Protein AF-A0A954A5X2-F1 (afdb_monomer)

Secondary structure (DSSP, 8-state):
---EEEETTBEEEEEEEEEE--SS-EEEEEEEEE--SSSEEEEEEEE-TTGGGTBTTB--SEEEEEEE--S-SPTT---EEEEEEES-SSS---B-SEEEEEEEEEEEEE-S-TT-EEEEEEES--SSSS-----EEEESSSSPPPPPP--EEEEEEPPPPB-TT-TTSSS--SHHHHHHHHHHHHH-PPPPSBHHHH-SS-SS--SHHHHHHHHHHHHSTTTSPPPSPSSSB--SS-BS--BS--SS--

Nearest PDB structures (foldseek):
  5lxv-assembly1_A  TM=7.291E-01  e=1.534E-06  Ruminococcus flavefaciens FD-1
  4uyq-assembly1_A  TM=8.137E-01  e=6.819E-06  Acetivibrio cellulolyticus
  3ul4-assembly1_A  TM=7.901E-01  e=2.131E-04  Acetivibrio thermocellus ATCC 27405
  4z23-assembly1_A  TM=5.328E-01  e=3.941E-02  Streptococcus agalactiae
  5dza-assembly1_A  TM=3.587E-01  e=2.352E-02  Streptococcus agalactiae NEM316

Radius of gyration: 22.27 Å; Cα contacts (8 Å, |Δi|>4): 631; chains: 1; bounding box: 56×30×57 Å

pLDDT: mean 87.79, std 10.69, range [48.72, 97.88]

Foldseek 3Di:
DAAAEEAQQAKTKDWDFDADDDQFFFFWWKWKKWKDVPPKDWPDKDFWPLQQQQQVGGHAPDKDKDWADDPPDDPPQTTIIIITGGRDDPDDGGHGGDTGRGGMMIMMRRHDDAQDKMKMWIDQDNDHDPPRIDGFGHTNDPDTDRDDIDIYMYGHHHAFWAAALPQQLPLDLDVVSLVQLCCVAPVVHDHTQFVRNQQQQLPQDRDVVSSVLSVCCVPPPPPRDTPPPNHTDGRPHHYNTGHNDHPNGD

Structure (mmCIF, N/CA/C/O backbone):
data_AF-A0A954A5X2-F1
#
_entry.id   AF-A0A954A5X2-F1
#
loop_
_atom_site.group_PDB
_atom_site.id
_atom_site.type_symbol
_atom_site.label_atom_id
_atom_site.label_alt_id
_atom_site.label_comp_id
_atom_site.label_asym_id
_atom_site.label_entity_id
_atom_site.label_seq_id
_atom_site.pdbx_PDB_ins_code
_atom_site.Cartn_x
_atom_site.Cartn_y
_atom_site.Cartn_z
_atom_site.occupancy
_atom_site.B_iso_or_equiv
_atom_site.auth_seq_id
_atom_site.auth_comp_id
_atom_site.auth_asym_id
_atom_site.auth_atom_id
_atom_site.pdbx_PDB_model_num
ATOM 1 N N . MET A 1 1 ? 9.117 7.769 -6.783 1.00 95.06 1 MET A N 1
ATOM 2 C CA . MET A 1 1 ? 8.193 6.765 -6.211 1.00 95.06 1 MET A CA 1
ATOM 3 C C . MET A 1 1 ? 6.887 7.477 -5.919 1.00 95.06 1 MET A C 1
ATOM 5 O O . MET A 1 1 ? 6.887 8.705 -5.982 1.00 95.06 1 MET A O 1
ATOM 9 N N . THR A 1 2 ? 5.792 6.760 -5.688 1.00 96.75 2 THR A N 1
ATOM 10 C CA . THR A 1 2 ? 4.568 7.400 -5.184 1.00 96.75 2 THR A CA 1
ATOM 11 C C . THR A 1 2 ? 4.711 7.753 -3.703 1.00 96.75 2 THR A C 1
ATOM 13 O O . THR A 1 2 ? 5.646 7.307 -3.034 1.00 96.75 2 THR A O 1
ATOM 16 N N . ASP A 1 3 ? 3.810 8.603 -3.222 1.00 95.06 3 ASP A N 1
ATOM 17 C CA . ASP A 1 3 ? 3.656 8.888 -1.800 1.00 95.06 3 ASP A CA 1
ATOM 18 C C . ASP A 1 3 ? 2.564 7.987 -1.212 1.00 95.06 3 ASP A C 1
ATOM 20 O O . ASP A 1 3 ? 1.630 7.609 -1.922 1.00 95.06 3 ASP A O 1
ATOM 24 N N . ALA A 1 4 ? 2.648 7.701 0.086 1.00 92.25 4 ALA A N 1
ATOM 25 C CA . ALA A 1 4 ? 1.577 7.057 0.839 1.00 92.25 4 ALA A CA 1
ATOM 26 C C . ALA A 1 4 ? 1.285 7.817 2.139 1.00 92.25 4 ALA A C 1
ATOM 28 O O . ALA A 1 4 ? 2.135 8.509 2.708 1.00 92.25 4 ALA A O 1
ATOM 29 N N . THR A 1 5 ? 0.044 7.749 2.604 1.00 90.00 5 THR A N 1
ATOM 30 C CA . THR A 1 5 ? -0.389 8.398 3.843 1.00 90.00 5 THR A CA 1
ATOM 31 C C . THR A 1 5 ? -1.496 7.579 4.467 1.00 90.00 5 THR A C 1
ATOM 33 O O . THR A 1 5 ? -2.401 7.150 3.761 1.00 90.00 5 THR A O 1
ATOM 36 N N . GLY A 1 6 ? -1.427 7.395 5.778 1.00 85.81 6 GLY A N 1
ATOM 37 C CA . GLY A 1 6 ? -2.411 6.637 6.538 1.00 85.81 6 GLY A CA 1
ATOM 38 C C . GLY A 1 6 ? -2.099 6.706 8.027 1.00 85.81 6 GLY A C 1
ATOM 39 O O . GLY A 1 6 ? -1.028 7.189 8.410 1.00 85.81 6 GLY A O 1
ATOM 40 N N . PRO A 1 7 ? -3.038 6.305 8.884 1.00 82.62 7 PRO A N 1
ATOM 41 C CA . PRO A 1 7 ? -2.857 6.365 10.324 1.00 82.62 7 PRO A CA 1
ATOM 42 C C . PRO A 1 7 ? -1.817 5.358 10.833 1.00 82.62 7 PRO A C 1
ATOM 44 O O . PRO A 1 7 ? -1.500 4.372 10.166 1.00 82.62 7 PRO A O 1
ATOM 47 N N . SER A 1 8 ? -1.296 5.588 12.041 1.00 83.56 8 SER A N 1
ATOM 48 C CA . SER A 1 8 ? -0.489 4.574 12.736 1.00 83.56 8 SER A CA 1
ATOM 49 C C . SER A 1 8 ? -1.307 3.293 12.902 1.00 83.56 8 SER A C 1
ATOM 51 O O . SER A 1 8 ? -2.420 3.362 13.411 1.00 83.56 8 SER A O 1
ATOM 53 N N . GLY A 1 9 ? -0.730 2.149 12.544 1.00 76.44 9 GLY A N 1
ATOM 54 C CA . GLY A 1 9 ? -1.409 0.852 12.548 1.00 76.44 9 GLY A CA 1
ATOM 55 C C . GLY A 1 9 ? -2.019 0.455 11.200 1.00 76.44 9 GLY A C 1
ATOM 56 O O . GLY A 1 9 ? -2.408 -0.688 11.042 1.00 76.44 9 GLY A O 1
ATOM 57 N N . SER A 1 10 ? -2.050 1.334 10.199 1.00 81.94 10 SER A N 1
ATOM 58 C CA . SER A 1 10 ? -2.511 0.945 8.858 1.00 81.94 10 SER A CA 1
ATOM 59 C C . SER A 1 10 ? -1.382 0.399 7.979 1.00 81.94 10 SER A C 1
ATOM 61 O O . SER A 1 10 ? -0.192 0.598 8.260 1.00 81.94 10 SER A O 1
ATOM 63 N N . ILE A 1 11 ? -1.762 -0.247 6.877 1.00 87.31 11 ILE A N 1
ATOM 64 C CA . ILE A 1 11 ? -0.867 -0.614 5.777 1.00 87.31 11 ILE A CA 1
ATOM 65 C C . ILE A 1 11 ? -1.071 0.344 4.601 1.00 87.31 11 ILE A C 1
ATOM 67 O O . ILE A 1 11 ? -2.196 0.578 4.163 1.00 87.31 11 ILE A O 1
ATOM 71 N N . GLY A 1 12 ? 0.023 0.851 4.032 1.00 89.31 12 GLY A N 1
ATOM 72 C CA . GLY A 1 12 ? -0.006 1.628 2.795 1.00 89.31 12 GLY A CA 1
ATOM 73 C C . GLY A 1 12 ? 1.026 1.160 1.775 1.00 89.31 12 GLY A C 1
ATOM 74 O O . GLY A 1 12 ? 2.155 0.807 2.119 1.00 89.31 12 GLY A O 1
ATOM 75 N N . SER A 1 13 ? 0.640 1.193 0.501 1.00 94.12 13 SER A N 1
ATOM 76 C CA . SER A 1 13 ? 1.482 0.745 -0.609 1.00 94.12 13 SER A CA 1
ATOM 77 C C . SER A 1 13 ? 2.191 1.911 -1.296 1.00 94.12 13 SER A C 1
ATOM 79 O O . SER A 1 13 ? 1.614 2.978 -1.515 1.00 94.12 13 SER A O 1
ATOM 81 N N . VAL A 1 14 ? 3.440 1.686 -1.700 1.00 96.00 14 VAL A N 1
ATOM 82 C CA . VAL A 1 14 ? 4.220 2.601 -2.538 1.00 96.00 14 VAL A CA 1
ATOM 83 C C . VAL A 1 14 ? 4.652 1.905 -3.819 1.00 96.00 14 VAL A C 1
ATOM 85 O O . VAL A 1 14 ? 5.160 0.784 -3.810 1.00 96.00 14 VAL A O 1
ATOM 88 N N . GLU A 1 15 ? 4.514 2.617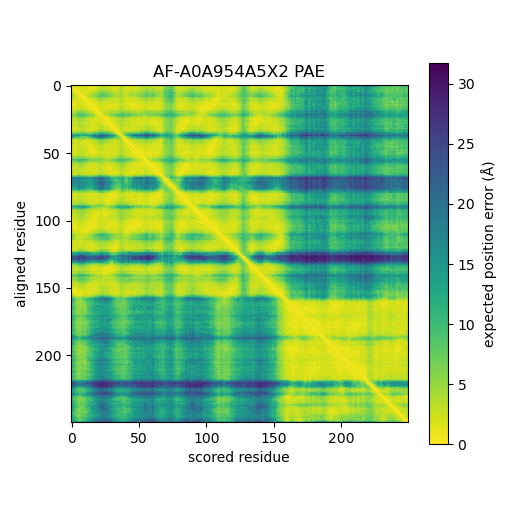 -4.931 1.00 97.81 15 GLU A N 1
ATOM 89 C CA . GLU A 1 15 ? 4.874 2.162 -6.264 1.00 97.81 15 GLU A CA 1
ATOM 90 C C . GLU A 1 15 ? 6.218 2.763 -6.700 1.00 97.81 15 GLU A C 1
ATOM 92 O O . GLU A 1 15 ? 6.481 3.976 -6.626 1.00 97.81 15 GLU A O 1
ATOM 97 N N . VAL A 1 16 ? 7.083 1.901 -7.230 1.00 97.69 16 VAL A N 1
ATOM 98 C CA . VAL A 1 16 ? 8.304 2.298 -7.928 1.00 97.69 16 VAL A CA 1
ATOM 99 C C . VAL A 1 16 ? 7.995 2.395 -9.415 1.00 97.69 16 VAL A C 1
ATOM 101 O O . VAL A 1 16 ? 7.818 1.388 -10.097 1.00 97.69 16 VAL A O 1
ATOM 104 N N . LEU A 1 17 ? 7.958 3.625 -9.924 1.00 97.56 17 LEU A N 1
ATOM 105 C CA . LEU A 1 17 ? 7.623 3.919 -11.315 1.00 97.56 17 LEU A CA 1
ATOM 106 C C . LEU A 1 17 ? 8.865 4.292 -12.130 1.00 97.56 17 LEU A C 1
ATOM 108 O O . LEU A 1 17 ? 9.738 5.029 -11.661 1.00 97.56 17 LEU A O 1
ATOM 112 N N . LEU A 1 18 ? 8.905 3.855 -13.388 1.00 96.69 18 LEU A N 1
ATOM 113 C CA . LEU A 1 18 ? 9.898 4.271 -14.374 1.00 96.69 18 LEU A CA 1
ATOM 114 C C . LEU A 1 18 ? 9.252 5.097 -15.484 1.00 96.69 18 LEU A C 1
ATOM 116 O O . LEU A 1 18 ? 8.369 4.641 -16.204 1.00 96.69 18 LEU A O 1
ATOM 120 N N . THR A 1 19 ? 9.793 6.292 -15.696 1.00 95.81 19 THR A N 1
ATOM 121 C CA . THR A 1 19 ? 9.591 7.050 -16.931 1.00 95.81 19 THR A CA 1
ATOM 122 C C . THR A 1 19 ? 10.894 7.072 -17.708 1.00 95.81 19 THR A C 1
ATOM 124 O O . THR A 1 19 ? 11.937 7.453 -17.173 1.00 95.81 19 THR A O 1
ATOM 127 N N . HIS A 1 20 ? 10.851 6.711 -18.989 1.00 93.12 20 HIS A N 1
ATOM 128 C CA . HIS A 1 20 ? 12.004 6.875 -19.866 1.00 93.12 20 HIS A CA 1
ATOM 129 C C . HIS A 1 20 ? 11.584 7.327 -21.263 1.00 93.12 20 HIS A C 1
ATOM 131 O O . HIS A 1 20 ? 10.596 6.876 -21.833 1.00 93.12 20 HIS A O 1
ATOM 137 N N . VAL A 1 21 ? 12.364 8.253 -21.814 1.00 92.56 21 VAL A N 1
ATOM 138 C CA . VAL A 1 21 ? 12.116 8.882 -23.124 1.00 92.56 21 VAL A CA 1
ATOM 139 C C . VAL A 1 21 ? 13.204 8.538 -24.146 1.00 92.56 21 VAL A C 1
ATOM 141 O O . VAL 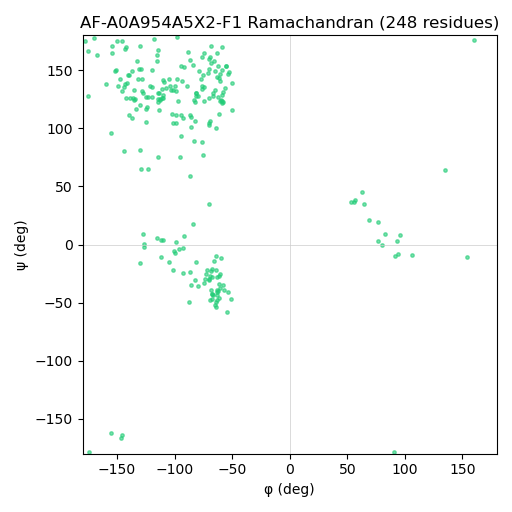A 1 21 ? 13.243 9.093 -25.243 1.00 92.56 21 VAL A O 1
ATOM 144 N N . SER A 1 22 ? 14.132 7.657 -23.769 1.00 88.88 22 SER A N 1
ATOM 145 C CA . SER A 1 22 ? 15.300 7.310 -24.574 1.00 88.88 22 SER A CA 1
ATOM 146 C C . SER A 1 22 ? 14.912 6.386 -25.725 1.00 88.88 22 SER A C 1
ATOM 148 O O . SER A 1 22 ? 14.244 5.389 -25.490 1.00 88.88 22 SER A O 1
ATOM 150 N N . PRO A 1 23 ? 15.408 6.601 -26.955 1.00 88.44 23 PRO A N 1
ATOM 151 C CA . PRO A 1 23 ? 15.166 5.667 -28.054 1.00 88.44 23 PRO A CA 1
ATOM 152 C C . PRO A 1 23 ? 15.823 4.292 -27.839 1.00 88.44 23 PRO A C 1
ATOM 154 O O . PRO A 1 23 ? 15.524 3.354 -28.574 1.00 88.44 23 PRO A O 1
ATOM 157 N N . ALA A 1 24 ? 16.747 4.168 -26.879 1.00 92.75 24 ALA A N 1
ATOM 158 C CA . ALA A 1 24 ? 17.263 2.875 -26.454 1.00 92.75 24 ALA A CA 1
ATOM 159 C C . ALA A 1 24 ? 16.290 2.255 -25.448 1.00 92.75 24 ALA A C 1
ATOM 161 O O . ALA A 1 24 ? 16.224 2.695 -24.301 1.00 92.75 24 ALA A O 1
ATOM 162 N N . ASN A 1 25 ? 15.559 1.237 -25.894 1.00 94.44 25 ASN A N 1
ATOM 163 C CA . ASN A 1 25 ? 14.556 0.569 -25.079 1.00 94.44 25 ASN A CA 1
ATOM 164 C C . ASN A 1 25 ? 15.197 -0.151 -23.885 1.00 94.44 25 ASN A C 1
ATOM 166 O O . ASN A 1 25 ? 16.325 -0.645 -23.973 1.00 94.44 25 ASN A O 1
ATOM 170 N N . VAL A 1 26 ? 14.449 -0.246 -22.790 1.00 95.81 26 VAL A N 1
ATOM 171 C CA . VAL A 1 26 ? 14.868 -0.943 -21.569 1.00 95.81 26 VAL A CA 1
ATOM 172 C C . VAL A 1 26 ? 14.782 -2.458 -21.783 1.00 95.81 26 VAL A C 1
ATOM 174 O O . VAL A 1 26 ? 13.917 -2.920 -22.523 1.00 95.81 26 VAL A O 1
ATOM 177 N N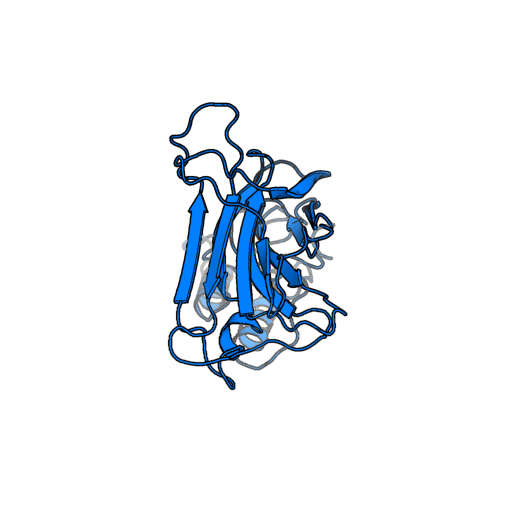 . VAL A 1 27 ? 15.685 -3.228 -21.175 1.00 95.50 27 VAL A N 1
ATOM 178 C CA . VAL A 1 27 ? 15.751 -4.708 -21.265 1.00 95.50 27 VAL A CA 1
ATOM 179 C C . VAL A 1 27 ? 15.771 -5.403 -19.898 1.00 95.50 27 VAL A C 1
ATOM 181 O O . VAL A 1 27 ? 15.801 -6.632 -19.812 1.00 95.50 27 VAL A O 1
ATOM 184 N N . GLY A 1 28 ? 15.780 -4.616 -18.829 1.00 95.44 28 GLY A N 1
ATOM 185 C CA . GLY A 1 28 ? 15.822 -5.079 -17.453 1.00 95.44 28 GLY A CA 1
ATOM 186 C C . GLY A 1 28 ? 16.302 -3.971 -16.529 1.00 95.44 28 GLY A C 1
ATOM 187 O O . GLY A 1 28 ? 16.687 -2.886 -16.979 1.00 95.44 28 GLY A O 1
ATOM 188 N N . TRP A 1 29 ? 16.305 -4.248 -15.236 1.00 95.31 29 TRP A N 1
ATOM 189 C CA . TRP A 1 29 ? 16.765 -3.307 -14.225 1.00 95.31 29 TRP A CA 1
ATOM 190 C C . TRP A 1 29 ? 17.243 -4.026 -12.968 1.00 95.31 29 TRP A C 1
ATOM 192 O O . TRP A 1 29 ? 16.998 -5.210 -12.754 1.00 95.31 29 TRP A O 1
ATOM 202 N N . SER A 1 30 ? 17.952 -3.272 -12.145 1.00 93.31 30 SER A N 1
ATOM 203 C CA . SER A 1 30 ? 18.383 -3.625 -10.803 1.00 93.31 30 SER A CA 1
ATOM 204 C C . SER A 1 30 ? 18.263 -2.356 -9.973 1.00 93.31 30 SER A C 1
ATOM 206 O O . SER A 1 30 ? 18.775 -1.324 -10.400 1.00 93.31 30 SER A O 1
ATOM 208 N N . LEU A 1 31 ? 17.561 -2.387 -8.846 1.00 92.06 31 LEU A N 1
ATOM 209 C CA . LEU A 1 31 ? 17.398 -1.227 -7.967 1.00 92.06 31 LEU A CA 1
ATOM 210 C C . LEU A 1 31 ? 17.179 -1.657 -6.519 1.00 92.06 31 LEU A C 1
ATOM 212 O O . LEU A 1 31 ? 16.591 -2.710 -6.274 1.00 92.06 31 LEU A O 1
ATOM 216 N N . GLY A 1 32 ? 17.636 -0.824 -5.587 1.00 90.62 32 GLY A N 1
ATOM 217 C CA . GLY A 1 32 ? 17.282 -0.894 -4.174 1.00 90.62 32 GLY A CA 1
ATOM 218 C C . GLY A 1 32 ? 16.388 0.283 -3.787 1.00 90.62 32 GLY A C 1
ATOM 219 O O . GLY A 1 32 ? 16.592 1.402 -4.264 1.00 90.62 32 GLY A O 1
ATOM 220 N N . VAL A 1 33 ? 15.406 0.039 -2.926 1.00 91.31 33 VAL A N 1
ATOM 221 C CA . VAL A 1 33 ? 14.611 1.065 -2.240 1.00 91.31 33 VAL A CA 1
ATOM 222 C C . VAL A 1 33 ? 14.985 1.030 -0.767 1.00 91.31 33 VAL A C 1
ATOM 224 O O . VAL A 1 33 ? 14.906 -0.032 -0.163 1.00 91.31 33 VAL A O 1
ATOM 227 N N . CYS A 1 34 ? 15.377 2.169 -0.203 1.00 87.12 34 CYS A N 1
ATOM 228 C CA . CYS A 1 34 ? 15.775 2.321 1.194 1.00 87.12 34 CYS A CA 1
ATOM 229 C C . CYS A 1 34 ? 14.869 3.317 1.924 1.00 87.12 34 CYS A C 1
ATOM 231 O O . CYS A 1 34 ? 14.423 4.307 1.333 1.00 87.12 34 CYS A O 1
ATOM 233 N N . HIS A 1 35 ? 14.694 3.108 3.229 1.00 84.12 35 HIS A N 1
ATOM 234 C CA . HIS A 1 35 ? 14.028 4.052 4.128 1.00 84.12 35 HIS A CA 1
ATOM 235 C C . HIS A 1 35 ? 14.695 4.109 5.510 1.00 84.12 35 HIS A C 1
ATOM 237 O O . HIS A 1 35 ? 15.587 3.316 5.826 1.00 84.12 35 HIS A O 1
ATOM 243 N N . ASP A 1 36 ? 14.298 5.090 6.328 1.00 75.62 36 ASP A N 1
ATOM 244 C CA . ASP A 1 36 ? 14.716 5.154 7.733 1.00 75.62 36 ASP A CA 1
ATOM 245 C C . ASP A 1 36 ? 14.132 3.944 8.498 1.00 75.62 36 ASP A C 1
ATOM 247 O O . ASP A 1 36 ? 12.939 3.660 8.334 1.00 75.62 36 ASP A O 1
ATOM 251 N N . PRO A 1 37 ? 14.929 3.221 9.314 1.00 64.75 37 PRO A N 1
ATOM 252 C CA . PRO A 1 37 ? 14.464 2.095 10.126 1.00 64.75 37 PRO A CA 1
ATOM 253 C C . PRO A 1 37 ? 13.363 2.407 11.140 1.00 64.75 37 PRO A C 1
ATOM 255 O O . PRO A 1 37 ? 12.827 1.472 11.728 1.00 64.75 37 PRO A O 1
ATOM 258 N N . ILE A 1 38 ? 13.038 3.676 11.409 1.00 70.56 38 ILE A N 1
ATOM 259 C CA . ILE A 1 38 ? 11.938 4.027 12.309 1.00 70.56 38 ILE A CA 1
ATOM 260 C C . ILE A 1 38 ? 11.121 5.169 11.685 1.00 70.56 38 ILE A C 1
ATOM 262 O O . ILE A 1 38 ? 11.703 6.213 11.391 1.00 70.56 38 ILE A O 1
ATOM 266 N N . PRO A 1 39 ? 9.788 5.043 11.522 1.00 69.75 39 PRO A N 1
ATOM 267 C CA . PRO A 1 39 ? 8.914 4.006 12.068 1.00 69.75 39 PRO A CA 1
ATOM 268 C C . PRO A 1 39 ? 8.125 3.266 10.963 1.00 69.75 39 PRO A C 1
ATOM 270 O O . PRO A 1 39 ? 6.912 3.361 10.859 1.00 69.75 39 PRO A O 1
ATOM 273 N N . LEU A 1 40 ? 8.818 2.550 10.084 1.00 75.25 40 LEU A N 1
ATOM 274 C CA . LEU A 1 40 ? 8.176 1.806 8.999 1.00 75.25 40 LEU A CA 1
ATOM 275 C C . LEU A 1 40 ? 8.667 0.371 9.004 1.00 75.25 40 LEU A C 1
ATOM 277 O O . LEU A 1 40 ? 9.877 0.147 9.015 1.00 75.25 40 LEU A O 1
ATOM 281 N N . ASP A 1 41 ? 7.729 -0.563 8.928 1.00 82.62 41 ASP A N 1
ATOM 282 C CA . ASP A 1 41 ? 8.015 -1.974 8.711 1.00 82.62 41 ASP A CA 1
ATOM 283 C C . ASP A 1 41 ? 7.556 -2.361 7.299 1.00 82.62 41 ASP A C 1
ATOM 285 O O . ASP A 1 41 ? 6.526 -1.889 6.817 1.00 82.62 41 ASP A O 1
ATOM 289 N N . ILE A 1 42 ? 8.345 -3.177 6.596 1.00 86.25 42 ILE A N 1
ATOM 290 C CA . ILE A 1 42 ? 7.973 -3.690 5.270 1.00 86.25 42 ILE A CA 1
ATOM 291 C C . ILE A 1 42 ? 7.145 -4.959 5.477 1.00 86.25 42 ILE A C 1
ATOM 293 O O . ILE A 1 42 ? 7.689 -5.987 5.880 1.00 86.25 42 ILE A O 1
ATOM 297 N N . GLU A 1 43 ? 5.857 -4.901 5.149 1.00 88.06 43 GLU A N 1
ATOM 298 C CA . GLU A 1 43 ? 4.942 -6.049 5.219 1.00 88.06 43 GLU A CA 1
ATOM 299 C C . GLU A 1 43 ? 5.097 -6.968 4.007 1.00 88.06 43 GLU A C 1
ATOM 301 O O . GLU A 1 43 ? 5.006 -8.195 4.099 1.00 88.06 43 GLU A O 1
ATOM 306 N N . GLY A 1 44 ? 5.368 -6.379 2.843 1.00 90.00 44 GLY A N 1
ATOM 307 C CA . GLY A 1 44 ? 5.443 -7.126 1.602 1.00 90.00 44 GLY A CA 1
ATOM 308 C C . GLY A 1 44 ? 6.045 -6.330 0.460 1.00 90.00 44 GLY A C 1
ATOM 309 O O . GLY A 1 44 ? 6.148 -5.108 0.487 1.00 90.00 44 GLY A O 1
ATOM 310 N N . ALA A 1 45 ? 6.462 -7.051 -0.574 1.00 94.25 45 ALA A N 1
ATOM 311 C CA . ALA A 1 45 ? 6.850 -6.459 -1.839 1.00 94.25 45 ALA A CA 1
ATOM 312 C C . ALA A 1 45 ? 6.455 -7.395 -2.980 1.00 94.25 45 ALA A C 1
ATOM 314 O O . ALA A 1 45 ? 6.717 -8.602 -2.934 1.00 94.25 45 ALA A O 1
ATOM 315 N N . THR A 1 46 ? 5.814 -6.841 -4.003 1.00 96.94 46 THR A N 1
ATOM 316 C CA . THR A 1 46 ? 5.245 -7.591 -5.122 1.00 96.94 46 THR A CA 1
ATOM 317 C C . THR A 1 46 ? 5.619 -6.973 -6.465 1.00 96.94 46 THR A C 1
ATOM 319 O O . THR A 1 46 ? 6.008 -5.809 -6.568 1.00 96.94 46 THR A O 1
ATOM 322 N N . SER A 1 47 ? 5.553 -7.794 -7.513 1.00 97.44 47 SER A N 1
ATOM 323 C CA . SER A 1 47 ? 5.884 -7.378 -8.875 1.00 97.44 47 SER A CA 1
ATOM 324 C C . SER A 1 47 ? 4.873 -6.358 -9.393 1.00 97.44 47 SER A C 1
ATOM 326 O O . SER A 1 47 ? 3.667 -6.610 -9.341 1.00 97.44 47 SER A O 1
ATOM 328 N N . GLY A 1 48 ? 5.360 -5.240 -9.932 1.00 97.38 48 GLY A N 1
ATOM 329 C CA . GLY A 1 48 ? 4.505 -4.222 -10.533 1.00 97.38 48 GLY A CA 1
ATOM 330 C C . GLY A 1 48 ? 3.829 -4.691 -11.826 1.00 97.38 48 GLY A C 1
ATOM 331 O O . GLY A 1 48 ? 4.318 -5.568 -12.544 1.00 97.38 48 GLY A O 1
ATOM 332 N N . ALA A 1 49 ? 2.706 -4.075 -12.174 1.00 97.06 49 ALA A N 1
ATOM 333 C CA . ALA A 1 49 ? 1.871 -4.424 -13.316 1.00 97.06 49 ALA A CA 1
ATOM 334 C C . ALA A 1 49 ? 2.621 -4.370 -14.657 1.00 97.06 49 ALA A C 1
ATOM 336 O O . ALA A 1 49 ? 2.375 -5.196 -15.545 1.00 97.06 49 ALA A O 1
ATOM 337 N N . THR A 1 50 ? 3.564 -3.431 -14.819 1.00 96.88 50 THR A N 1
ATOM 338 C CA . THR A 1 50 ? 4.403 -3.411 -16.027 1.00 96.88 50 THR A CA 1
ATOM 339 C C . THR A 1 50 ? 5.352 -4.594 -16.020 1.00 96.88 50 THR A C 1
ATOM 341 O O . THR A 1 50 ? 5.425 -5.302 -17.022 1.00 96.88 50 THR A O 1
ATOM 344 N N . THR A 1 51 ? 6.037 -4.844 -14.902 1.00 97.25 51 THR A N 1
ATOM 345 C CA . THR A 1 51 ? 6.945 -5.988 -14.740 1.00 97.25 51 THR A CA 1
ATOM 346 C C . THR A 1 51 ? 6.265 -7.291 -15.126 1.00 97.25 51 THR A C 1
ATOM 348 O O . THR A 1 51 ? 6.779 -8.012 -15.972 1.00 97.25 51 THR A O 1
ATOM 351 N N . GLN A 1 52 ? 5.042 -7.524 -14.654 1.00 96.81 52 GLN A N 1
ATOM 352 C CA . GLN A 1 52 ? 4.268 -8.734 -14.948 1.00 96.81 52 GLN A CA 1
ATOM 353 C C . GLN A 1 52 ? 3.888 -8.921 -16.426 1.00 96.81 52 GLN A C 1
ATOM 355 O O . GLN A 1 52 ? 3.388 -9.984 -16.799 1.00 96.81 52 GLN A O 1
ATOM 360 N N . THR A 1 53 ? 4.098 -7.912 -17.277 1.00 95.50 53 THR A N 1
ATOM 361 C CA . THR A 1 53 ? 3.685 -7.928 -18.688 1.00 95.50 53 THR A CA 1
ATOM 362 C C . THR A 1 53 ? 4.809 -7.625 -19.685 1.00 95.50 53 THR A C 1
ATOM 364 O O . THR A 1 53 ? 4.570 -7.659 -20.900 1.00 95.50 53 THR A O 1
ATOM 367 N N . VAL A 1 54 ? 6.047 -7.384 -19.226 1.00 92.12 54 VAL A N 1
ATOM 368 C CA . VAL A 1 54 ? 7.177 -6.988 -20.094 1.00 92.12 54 VAL A CA 1
ATOM 369 C C . VAL A 1 54 ? 7.530 -8.019 -21.169 1.00 92.12 54 VAL A C 1
ATOM 371 O O . VAL A 1 54 ? 8.041 -7.644 -22.225 1.00 92.12 54 VAL A O 1
ATOM 374 N N . PHE A 1 55 ? 7.232 -9.305 -20.965 1.00 89.81 55 PHE A N 1
ATOM 375 C CA . PHE A 1 55 ? 7.521 -10.382 -21.911 1.00 89.81 55 PHE A CA 1
ATOM 376 C C . PHE A 1 55 ? 6.317 -10.685 -22.807 1.00 89.81 55 PHE A C 1
ATOM 378 O O . PHE A 1 55 ? 5.609 -11.675 -22.636 1.00 89.81 55 PHE A O 1
ATOM 385 N N . ALA A 1 56 ? 6.066 -9.806 -23.782 1.00 81.75 56 ALA A N 1
ATOM 386 C CA . ALA A 1 56 ? 4.963 -9.953 -24.742 1.00 81.75 56 ALA A CA 1
ATOM 387 C C . ALA A 1 56 ? 3.583 -10.160 -24.072 1.00 81.75 56 ALA A C 1
ATOM 389 O O . ALA A 1 56 ? 2.745 -10.907 -24.579 1.0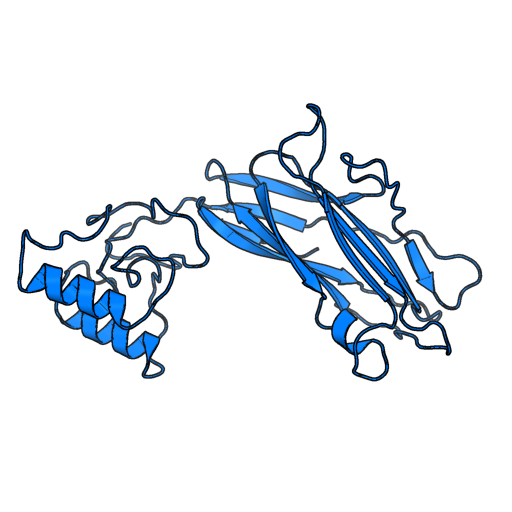0 81.75 56 ALA A O 1
ATOM 390 N N . GLY A 1 57 ? 3.354 -9.490 -22.937 1.00 87.69 57 GLY A N 1
ATOM 391 C CA . GLY A 1 57 ? 2.143 -9.626 -22.127 1.00 87.69 57 GLY A CA 1
ATOM 392 C C . GLY A 1 57 ? 2.240 -10.657 -20.997 1.00 87.69 57 GLY A C 1
ATOM 393 O O . GLY A 1 57 ? 1.243 -10.872 -20.315 1.00 87.69 57 GLY A O 1
ATOM 394 N N . GLY A 1 58 ? 3.402 -11.288 -20.802 1.00 92.56 58 GLY A N 1
ATOM 395 C CA . GLY A 1 58 ? 3.707 -12.167 -19.670 1.00 92.56 58 GLY A CA 1
ATOM 396 C C . GLY A 1 58 ? 4.863 -11.661 -18.791 1.00 92.56 58 GLY A C 1
ATOM 397 O O . GLY A 1 58 ? 5.477 -10.638 -19.115 1.00 92.56 58 GLY A O 1
ATOM 398 N N . PRO A 1 59 ? 5.165 -12.383 -17.695 1.00 95.94 59 PRO A N 1
ATOM 399 C CA . PRO A 1 59 ? 6.212 -12.017 -16.742 1.00 95.94 59 PRO A CA 1
ATOM 400 C C . PRO A 1 59 ? 7.617 -12.177 -17.347 1.00 95.94 59 PRO A C 1
ATOM 402 O O . PRO A 1 59 ? 7.777 -12.913 -18.325 1.00 95.94 59 PRO A O 1
ATOM 405 N N . PRO A 1 60 ? 8.642 -11.517 -16.781 1.00 96.81 60 PRO A N 1
ATOM 406 C CA . PRO A 1 60 ? 10.013 -11.611 -17.270 1.00 96.81 60 PRO A CA 1
ATOM 407 C C . PRO A 1 60 ? 10.581 -13.025 -17.083 1.00 96.81 60 PRO A C 1
ATOM 409 O O . PRO A 1 60 ? 10.156 -13.772 -16.202 1.00 96.81 60 PRO A O 1
ATOM 412 N N . ASP A 1 61 ? 11.609 -13.371 -17.861 1.00 96.31 61 ASP A N 1
ATOM 413 C CA . ASP A 1 61 ? 12.342 -14.635 -17.683 1.00 96.31 61 ASP A CA 1
ATOM 414 C C . ASP A 1 61 ? 13.015 -14.743 -16.300 1.00 96.31 61 ASP A C 1
ATOM 416 O O . ASP A 1 61 ? 13.246 -15.849 -15.802 1.00 96.31 61 ASP A O 1
ATOM 420 N N . PHE A 1 62 ? 13.358 -13.608 -15.682 1.00 96.06 62 PHE A N 1
ATOM 421 C CA . PHE A 1 62 ? 13.872 -13.554 -14.319 1.00 96.06 62 PHE A CA 1
ATOM 422 C C . PHE A 1 62 ? 13.379 -12.324 -13.576 1.00 96.06 62 PHE A C 1
ATOM 424 O O . PHE A 1 62 ? 13.472 -11.197 -14.067 1.00 96.06 62 PHE A O 1
ATOM 431 N N . GLU A 1 63 ? 12.963 -12.566 -12.342 1.00 96.50 63 GLU A N 1
ATOM 432 C CA . GLU A 1 63 ? 12.659 -11.560 -11.343 1.00 96.50 63 GLU A CA 1
ATOM 433 C C . GLU A 1 63 ? 13.098 -12.076 -9.973 1.00 96.50 63 GLU A C 1
ATOM 435 O O . GLU A 1 63 ? 12.894 -13.245 -9.634 1.00 96.50 63 GLU A O 1
ATOM 440 N N . LEU A 1 64 ? 13.704 -11.192 -9.189 1.00 93.19 64 LEU A N 1
ATOM 441 C CA . LEU A 1 64 ? 14.004 -11.420 -7.787 1.00 93.19 64 LEU A CA 1
ATOM 442 C C . LEU A 1 64 ? 13.625 -10.174 -6.994 1.00 93.19 64 LEU A C 1
ATOM 444 O O . LEU A 1 64 ? 14.118 -9.082 -7.283 1.00 93.19 64 LEU A O 1
ATOM 448 N N . ILE A 1 65 ? 12.777 -10.369 -5.987 1.00 92.81 65 ILE A N 1
ATOM 449 C CA . ILE A 1 65 ? 12.434 -9.373 -4.975 1.00 92.81 65 ILE A CA 1
ATOM 450 C C . ILE A 1 65 ? 12.993 -9.879 -3.647 1.00 92.81 65 ILE A C 1
ATOM 452 O O . ILE A 1 65 ? 12.681 -10.996 -3.231 1.00 92.81 65 ILE A O 1
ATOM 456 N N . THR A 1 66 ? 13.822 -9.070 -2.995 1.00 88.56 66 THR A N 1
ATOM 457 C CA . THR A 1 66 ? 14.407 -9.396 -1.691 1.00 88.56 66 THR A CA 1
ATOM 458 C C . THR A 1 66 ? 14.091 -8.275 -0.718 1.00 88.56 66 THR A C 1
ATOM 460 O O . THR A 1 66 ? 14.560 -7.156 -0.910 1.00 88.56 66 THR A O 1
ATOM 463 N N . ILE A 1 67 ? 13.335 -8.584 0.333 1.00 85.81 67 ILE A N 1
ATOM 464 C CA . ILE A 1 67 ? 13.134 -7.683 1.470 1.00 85.81 67 ILE A CA 1
ATOM 465 C C . ILE A 1 67 ? 14.349 -7.820 2.386 1.00 85.81 67 ILE A C 1
ATOM 467 O O . ILE A 1 67 ? 14.760 -8.927 2.738 1.00 85.81 67 ILE A O 1
ATOM 471 N N . VAL A 1 68 ? 14.956 -6.688 2.711 1.00 75.75 68 VAL A N 1
ATOM 472 C CA . VAL A 1 68 ? 16.212 -6.578 3.442 1.00 75.75 68 VAL A CA 1
ATOM 473 C C . VAL A 1 68 ? 15.928 -5.922 4.786 1.00 75.75 68 VAL A C 1
ATOM 475 O O . VAL A 1 68 ? 16.164 -4.731 4.959 1.00 75.75 68 VAL A O 1
ATOM 478 N N . PHE A 1 69 ? 15.347 -6.703 5.701 1.00 68.56 69 PHE A N 1
ATOM 479 C CA . PHE A 1 69 ? 15.245 -6.423 7.136 1.00 68.56 69 PHE A CA 1
ATOM 480 C C . PHE A 1 69 ? 14.604 -7.628 7.846 1.00 68.56 69 PHE A C 1
ATOM 482 O O . PHE A 1 69 ? 13.534 -8.069 7.436 1.00 68.56 69 PHE A O 1
ATOM 489 N N . ASP A 1 70 ? 15.217 -8.165 8.904 1.00 56.59 70 ASP A N 1
ATOM 490 C CA . ASP A 1 70 ? 14.580 -9.171 9.782 1.00 56.59 70 ASP A CA 1
ATOM 491 C C . ASP A 1 70 ? 14.632 -8.793 11.279 1.00 56.59 70 ASP A C 1
ATOM 493 O O . ASP A 1 70 ? 14.313 -9.599 12.154 1.00 56.59 70 ASP A O 1
ATOM 497 N N . GLY A 1 71 ? 15.060 -7.561 11.584 1.00 57.62 71 GLY A N 1
ATOM 498 C CA . GLY A 1 71 ? 15.222 -7.060 12.950 1.00 57.62 71 GLY A CA 1
ATOM 499 C C . GLY A 1 71 ? 16.468 -7.561 13.697 1.00 57.62 71 GLY A C 1
ATOM 500 O O . GLY A 1 71 ? 16.648 -7.201 14.861 1.00 57.62 71 GLY A O 1
ATOM 501 N N . THR A 1 72 ? 17.348 -8.359 13.076 1.00 57.56 72 THR A N 1
ATOM 502 C CA . THR A 1 72 ? 18.577 -8.880 13.718 1.00 57.56 72 THR A CA 1
ATOM 503 C C . THR A 1 72 ? 19.856 -8.106 13.377 1.00 57.56 72 THR A C 1
ATOM 505 O O . THR A 1 72 ? 20.946 -8.440 13.852 1.00 57.56 72 THR A O 1
ATOM 508 N N . GLU A 1 73 ? 19.731 -7.043 12.591 1.00 61.06 73 GLU A N 1
ATOM 509 C CA . GLU A 1 73 ? 20.856 -6.355 11.965 1.00 61.06 73 GLU A CA 1
ATOM 510 C C . GLU A 1 73 ? 21.499 -5.280 12.857 1.00 61.06 73 GLU A C 1
ATOM 512 O O . GLU A 1 73 ? 20.881 -4.783 13.806 1.00 61.06 73 GLU A O 1
ATOM 517 N N . PRO A 1 74 ? 22.763 -4.895 12.593 1.00 58.38 74 PRO A N 1
ATOM 518 C CA . PRO A 1 74 ? 23.458 -3.892 13.388 1.00 58.38 74 PRO A CA 1
ATOM 519 C C . PRO A 1 74 ? 22.738 -2.529 13.400 1.00 58.38 74 PRO A C 1
ATOM 521 O O . PRO A 1 74 ? 22.138 -2.131 12.403 1.00 58.38 74 PRO A O 1
ATOM 524 N N . PRO A 1 75 ? 22.859 -1.739 14.480 1.00 55.75 75 PRO A N 1
ATOM 525 C CA . PRO A 1 75 ? 22.379 -0.357 14.493 1.00 55.75 75 PRO A CA 1
ATOM 526 C C . PRO A 1 75 ? 23.004 0.479 13.362 1.00 55.75 75 PRO A C 1
ATOM 528 O O . PRO A 1 75 ? 24.221 0.442 13.174 1.00 55.75 75 PRO A O 1
ATOM 531 N N . GLY A 1 76 ? 22.188 1.269 12.653 1.00 55.34 76 GLY A N 1
ATOM 532 C CA . GLY A 1 76 ? 22.614 2.072 11.492 1.00 55.34 76 GLY A CA 1
ATOM 533 C C . GLY A 1 76 ? 22.369 1.412 10.129 1.00 55.34 76 GLY A C 1
ATOM 534 O O . GLY A 1 76 ? 22.836 1.924 9.117 1.00 55.34 76 GLY A O 1
ATOM 535 N N . THR A 1 77 ? 21.652 0.292 10.127 1.00 62.09 77 THR A N 1
ATOM 536 C CA . THR A 1 77 ? 21.169 -0.428 8.946 1.00 62.09 77 THR A CA 1
ATOM 537 C C . THR A 1 77 ? 19.890 0.229 8.421 1.00 62.09 77 THR A C 1
ATOM 539 O O . THR A 1 77 ? 18.974 0.479 9.206 1.00 62.09 77 THR A O 1
ATOM 542 N N . SER A 1 78 ? 19.827 0.507 7.118 1.00 64.56 78 SER A N 1
ATOM 543 C CA . SER A 1 78 ? 18.615 1.015 6.461 1.00 64.56 78 SER A CA 1
ATOM 544 C C . SER A 1 78 ? 17.827 -0.151 5.856 1.00 64.56 78 SER A C 1
ATOM 546 O O . SER A 1 78 ? 18.324 -0.740 4.892 1.00 64.56 78 SER A O 1
ATOM 548 N N . PRO A 1 79 ? 16.633 -0.491 6.380 1.00 76.69 79 PRO A N 1
ATOM 549 C CA . PRO A 1 79 ? 15.747 -1.455 5.740 1.00 76.69 79 PRO A CA 1
ATOM 550 C C . PRO A 1 79 ? 15.426 -1.056 4.306 1.00 76.69 79 PRO A C 1
ATOM 552 O O . PRO A 1 79 ? 15.446 0.126 3.932 1.00 76.69 79 PRO A O 1
ATOM 555 N N . GLY A 1 80 ? 15.117 -2.063 3.497 1.00 85.06 80 GLY A N 1
ATOM 556 C CA . GLY A 1 80 ? 14.786 -1.818 2.111 1.00 85.06 80 GLY A CA 1
ATOM 557 C C . GLY A 1 80 ? 14.331 -3.033 1.329 1.00 85.06 80 GLY A C 1
ATOM 558 O O . GLY A 1 80 ? 14.247 -4.148 1.839 1.00 85.06 80 GLY A O 1
ATOM 559 N N . VAL A 1 81 ? 14.065 -2.805 0.048 1.00 89.81 81 VAL A N 1
ATOM 560 C CA . VAL A 1 81 ? 13.689 -3.843 -0.911 1.00 89.81 81 VAL A CA 1
ATOM 561 C C . VAL A 1 81 ? 14.594 -3.755 -2.127 1.00 89.81 81 VAL A C 1
ATOM 563 O O . VAL A 1 81 ? 14.750 -2.693 -2.724 1.00 89.81 81 VAL A O 1
ATOM 566 N N . ASN A 1 82 ? 15.159 -4.890 -2.521 1.00 90.12 82 ASN A N 1
ATOM 567 C CA . ASN A 1 82 ? 15.904 -5.036 -3.764 1.00 90.12 82 ASN A CA 1
ATOM 568 C C . ASN A 1 82 ? 15.030 -5.671 -4.835 1.00 90.12 82 ASN A C 1
ATOM 570 O O . ASN A 1 82 ? 14.371 -6.679 -4.578 1.00 90.12 82 ASN A O 1
ATOM 574 N N . HIS A 1 83 ? 15.098 -5.135 -6.051 1.00 93.88 83 HIS A N 1
ATOM 575 C CA . HIS A 1 83 ? 14.402 -5.668 -7.215 1.00 93.88 83 HIS A CA 1
ATOM 576 C C . HIS A 1 83 ? 15.356 -5.815 -8.393 1.00 93.88 83 HIS A C 1
ATOM 578 O O . HIS A 1 83 ? 15.956 -4.843 -8.855 1.00 93.88 83 HIS A O 1
ATOM 584 N N . GLY A 1 84 ? 15.500 -7.044 -8.880 1.00 94.25 84 GLY A N 1
ATOM 585 C CA . GLY A 1 84 ? 16.298 -7.368 -10.058 1.00 94.25 84 GLY A CA 1
ATOM 586 C C . GLY A 1 84 ? 15.453 -8.077 -11.103 1.00 94.25 84 GLY A C 1
ATOM 587 O O . GLY A 1 84 ? 14.841 -9.099 -10.804 1.00 94.25 84 GLY A O 1
ATOM 588 N N . VAL A 1 85 ? 15.448 -7.565 -12.334 1.00 96.81 85 VAL A N 1
ATOM 589 C CA . VAL A 1 85 ? 14.626 -8.079 -13.435 1.00 96.81 85 VAL A CA 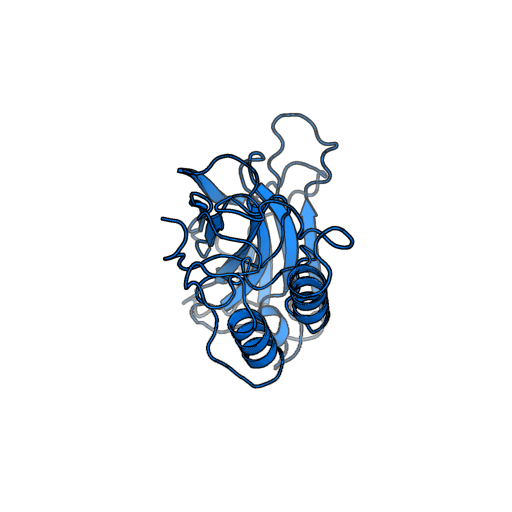1
ATOM 590 C C . VAL A 1 85 ? 15.438 -8.193 -14.719 1.00 96.81 85 VAL A C 1
ATOM 592 O O . VAL A 1 85 ? 16.114 -7.250 -15.137 1.00 96.81 85 VAL A O 1
ATOM 595 N N . VAL A 1 86 ? 15.312 -9.338 -15.390 1.00 95.94 86 VAL A N 1
ATOM 596 C CA . VAL A 1 86 ? 15.820 -9.568 -16.749 1.00 95.94 86 VAL A CA 1
ATOM 597 C C . VAL A 1 86 ? 14.655 -10.025 -17.611 1.00 95.94 86 VAL A C 1
ATOM 599 O O . VAL A 1 86 ? 14.079 -11.080 -17.359 1.00 95.94 86 VAL A O 1
ATOM 602 N N . PHE A 1 87 ? 14.310 -9.255 -18.647 1.00 95.69 87 PHE A N 1
ATOM 603 C CA . PHE A 1 87 ? 13.105 -9.546 -19.432 1.00 95.69 87 PHE A CA 1
ATOM 604 C C . PHE A 1 87 ? 13.172 -10.890 -20.144 1.00 95.69 87 PHE A C 1
ATOM 606 O O . PHE A 1 87 ? 12.159 -11.571 -20.248 1.00 95.69 87 PHE A O 1
ATOM 613 N N . SER A 1 88 ? 14.342 -11.247 -20.675 1.00 94.62 88 SER A N 1
ATOM 614 C CA . SER A 1 88 ? 14.512 -12.430 -21.513 1.00 94.62 88 SER A CA 1
ATOM 615 C C . SER A 1 88 ? 15.972 -12.884 -21.565 1.00 94.62 88 SER A C 1
ATOM 617 O O . SER A 1 88 ? 16.874 -12.062 -21.734 1.00 94.62 88 SER A O 1
ATOM 619 N N . PHE A 1 89 ? 16.208 -14.196 -21.494 1.00 92.00 89 PHE A N 1
ATOM 620 C CA . PHE A 1 89 ? 17.519 -14.826 -21.692 1.00 92.00 89 PHE A CA 1
ATOM 621 C C . PHE A 1 89 ? 17.766 -15.271 -23.137 1.00 92.00 89 PHE A C 1
ATOM 623 O O . PHE A 1 89 ? 18.915 -15.441 -23.548 1.00 92.00 89 PHE A O 1
ATOM 630 N N . LEU A 1 90 ? 16.698 -15.516 -23.903 1.00 88.00 90 LEU A N 1
ATOM 631 C CA . LEU A 1 90 ? 16.766 -16.227 -25.189 1.00 88.00 90 LEU A CA 1
ATOM 632 C C . LEU A 1 90 ? 16.456 -15.348 -26.408 1.00 88.00 90 LEU A C 1
ATOM 634 O O . LEU A 1 90 ? 16.687 -15.760 -27.545 1.00 88.00 90 LEU A O 1
ATOM 638 N N . GLY A 1 91 ? 15.949 -14.138 -26.190 1.00 84.31 91 GLY A N 1
ATOM 639 C CA . GLY A 1 91 ? 15.582 -13.198 -27.246 1.00 84.31 91 GLY A CA 1
ATOM 640 C C . GLY A 1 91 ? 15.618 -11.743 -26.791 1.00 84.31 91 GLY A C 1
ATOM 641 O O . GLY A 1 91 ? 15.757 -11.452 -25.604 1.00 84.31 91 GLY A O 1
ATOM 642 N N . LEU A 1 92 ? 15.482 -10.823 -27.746 1.00 87.56 92 LEU A N 1
ATOM 643 C CA . LEU A 1 92 ? 15.393 -9.396 -27.456 1.00 87.56 92 LEU A CA 1
ATOM 644 C C . LEU A 1 92 ? 13.941 -9.029 -27.146 1.00 87.56 92 LEU A C 1
ATOM 646 O O . LEU A 1 92 ? 13.124 -8.866 -28.052 1.00 87.56 92 LEU A O 1
ATOM 650 N N . VAL A 1 93 ? 13.652 -8.888 -25.860 1.00 93.50 93 VAL A N 1
ATOM 651 C CA . VAL A 1 93 ? 12.423 -8.278 -25.358 1.00 93.50 93 VAL A CA 1
ATOM 652 C C . VAL A 1 93 ? 12.787 -6.925 -24.790 1.00 93.50 93 VAL A C 1
ATOM 654 O O . VAL A 1 93 ? 13.802 -6.787 -24.111 1.00 93.50 93 VAL A O 1
ATOM 657 N N . THR A 1 94 ? 11.995 -5.916 -25.129 1.00 94.31 94 THR A N 1
ATOM 658 C CA . THR A 1 94 ? 12.311 -4.539 -24.776 1.00 94.31 94 THR A CA 1
ATOM 659 C C . THR A 1 94 ? 11.074 -3.775 -24.358 1.00 94.31 94 THR A C 1
ATOM 661 O O . THR A 1 94 ? 10.025 -3.933 -24.982 1.00 94.31 94 THR A O 1
ATOM 664 N N . LEU A 1 95 ? 11.242 -2.859 -23.416 1.00 94.81 95 LEU A N 1
ATOM 665 C CA . LEU A 1 95 ? 10.231 -1.900 -23.010 1.00 94.81 95 LEU A CA 1
ATOM 666 C C . LEU A 1 95 ? 10.514 -0.554 -23.711 1.00 94.81 95 LEU A C 1
ATOM 668 O O . LEU A 1 95 ? 11.558 0.060 -23.452 1.00 94.81 95 LEU A O 1
ATOM 672 N N . PRO A 1 96 ? 9.658 -0.120 -24.658 1.00 95.19 96 PRO A N 1
ATOM 673 C CA . PRO A 1 96 ? 9.839 1.131 -25.398 1.00 95.19 96 PRO A CA 1
ATOM 674 C C . PRO A 1 96 ? 9.656 2.359 -24.495 1.00 95.19 96 PRO A C 1
ATOM 676 O O . PRO A 1 96 ? 9.239 2.197 -23.351 1.00 95.19 96 PRO A O 1
ATOM 679 N N . PRO A 1 97 ? 9.965 3.580 -24.976 1.00 96.12 97 PRO A N 1
ATOM 680 C CA . PRO A 1 97 ? 9.691 4.819 -24.251 1.00 96.12 97 PRO A CA 1
ATOM 681 C C . PRO A 1 97 ? 8.258 4.916 -23.750 1.00 96.12 97 PRO A C 1
ATOM 683 O O . PRO A 1 97 ? 7.315 4.627 -24.489 1.00 96.12 97 PRO A O 1
ATOM 686 N N . GLY A 1 98 ? 8.116 5.409 -22.529 1.00 96.25 98 GLY A N 1
ATOM 687 C CA . GLY A 1 98 ? 6.835 5.563 -21.865 1.00 96.25 98 GLY A CA 1
ATOM 688 C C . GLY A 1 98 ? 6.985 6.199 -20.492 1.00 96.25 98 GLY A C 1
ATOM 689 O O . GLY A 1 98 ? 8.096 6.477 -20.025 1.00 96.25 98 GLY A O 1
ATOM 690 N N . THR A 1 99 ? 5.842 6.457 -19.879 1.00 96.19 99 THR A N 1
ATOM 691 C CA . THR A 1 99 ? 5.720 7.008 -18.531 1.00 96.19 99 THR A CA 1
ATOM 692 C C . THR A 1 99 ? 5.064 5.975 -17.628 1.00 96.19 99 THR A C 1
ATOM 694 O O . THR A 1 99 ? 4.375 5.082 -18.120 1.00 96.19 99 THR A O 1
ATOM 697 N N . ASP A 1 100 ? 5.283 6.120 -16.324 1.00 95.06 100 ASP A N 1
ATOM 698 C CA . ASP A 1 100 ? 4.546 5.401 -15.278 1.00 95.06 100 ASP A CA 1
ATOM 699 C C . ASP A 1 100 ? 4.578 3.872 -15.419 1.00 95.06 100 ASP A C 1
ATOM 701 O O . ASP A 1 100 ? 3.608 3.172 -15.135 1.00 95.06 100 ASP A O 1
ATOM 705 N N . TYR A 1 101 ? 5.718 3.331 -15.857 1.00 97.19 101 TYR A N 1
ATOM 706 C CA . TYR A 1 101 ? 5.937 1.893 -15.829 1.00 97.19 101 TYR A CA 1
ATOM 707 C C . TYR A 1 101 ? 6.093 1.424 -14.383 1.00 97.19 101 TYR A C 1
ATOM 709 O O . TYR A 1 101 ? 7.139 1.645 -13.774 1.00 97.19 101 TYR A O 1
ATOM 717 N N . GLU A 1 102 ? 5.057 0.784 -13.846 1.00 97.88 102 GLU A N 1
ATOM 718 C CA . GLU A 1 102 ? 5.051 0.206 -12.500 1.00 97.88 102 GLU A CA 1
ATOM 719 C C . GLU A 1 102 ? 5.982 -1.007 -12.415 1.00 97.88 102 GLU A C 1
ATOM 721 O O . GLU A 1 102 ? 5.695 -2.077 -12.964 1.00 97.88 102 GLU A O 1
ATOM 726 N N . LEU A 1 103 ? 7.122 -0.810 -11.751 1.00 97.69 103 LEU A N 1
ATOM 727 C CA . LEU A 1 103 ? 8.169 -1.814 -11.612 1.00 97.69 103 LEU A CA 1
ATOM 728 C C . LEU A 1 103 ? 7.922 -2.718 -10.400 1.00 97.69 103 LEU A C 1
ATOM 730 O O . LEU A 1 103 ? 7.981 -3.941 -10.514 1.00 97.69 103 LEU A O 1
ATOM 734 N N . LEU A 1 104 ? 7.647 -2.118 -9.246 1.00 97.88 104 LEU A N 1
ATOM 735 C CA . LEU A 1 104 ? 7.577 -2.781 -7.945 1.00 97.88 104 LEU A CA 1
ATOM 736 C C . LEU A 1 104 ? 6.521 -2.086 -7.084 1.00 97.88 104 LEU A C 1
ATOM 738 O O . LEU A 1 104 ? 6.445 -0.856 -7.106 1.00 97.88 104 LEU A O 1
ATOM 742 N N . VAL A 1 105 ? 5.777 -2.862 -6.301 1.00 97.44 105 VAL A N 1
ATOM 743 C CA . VAL A 1 105 ? 4.883 -2.367 -5.247 1.00 97.44 105 VAL A CA 1
ATOM 744 C C . VAL A 1 105 ? 5.423 -2.845 -3.903 1.00 97.44 105 VAL A C 1
ATOM 746 O O . VAL A 1 105 ? 5.755 -4.023 -3.764 1.00 97.44 105 VAL A O 1
ATOM 749 N N . ILE A 1 106 ? 5.561 -1.940 -2.935 1.00 94.94 106 ILE A N 1
ATOM 750 C CA . ILE A 1 106 ? 6.023 -2.245 -1.575 1.00 94.94 106 ILE A CA 1
ATOM 751 C C . ILE A 1 106 ? 4.926 -1.850 -0.593 1.00 94.94 106 ILE A C 1
ATOM 753 O O . ILE A 1 106 ? 4.492 -0.699 -0.604 1.00 94.94 106 ILE A O 1
ATOM 757 N N . ASP A 1 107 ? 4.527 -2.785 0.258 1.00 92.81 107 ASP A N 1
ATOM 758 C CA . ASP A 1 107 ? 3.539 -2.585 1.312 1.00 92.81 107 ASP A CA 1
ATOM 759 C C . ASP A 1 107 ? 4.262 -2.300 2.629 1.00 92.81 107 ASP A C 1
ATOM 761 O O . ASP A 1 107 ? 5.108 -3.084 3.072 1.00 92.81 107 ASP A O 1
ATOM 765 N N . TYR A 1 108 ? 3.940 -1.162 3.239 1.00 89.94 108 TYR A N 1
ATOM 766 C CA . TYR A 1 108 ? 4.517 -0.704 4.496 1.00 89.94 108 TYR A CA 1
ATOM 767 C C . TYR A 1 108 ? 3.458 -0.678 5.591 1.00 89.94 108 TYR A C 1
ATOM 769 O O . TYR A 1 108 ? 2.410 -0.062 5.408 1.00 89.94 108 TYR A O 1
ATOM 777 N N . ALA A 1 109 ? 3.766 -1.259 6.748 1.00 86.69 109 ALA A N 1
ATOM 778 C CA . ALA A 1 109 ? 3.034 -0.990 7.976 1.00 86.69 109 ALA A CA 1
ATOM 779 C C . ALA A 1 109 ? 3.513 0.339 8.568 1.00 86.69 109 ALA A C 1
ATOM 781 O O . ALA A 1 109 ? 4.712 0.575 8.772 1.00 86.69 109 ALA A O 1
ATOM 782 N N . PHE A 1 110 ? 2.563 1.225 8.846 1.00 86.88 110 PHE A N 1
ATOM 783 C CA . PHE A 1 110 ? 2.829 2.525 9.445 1.00 86.88 110 PHE A CA 1
ATOM 784 C C . PHE A 1 110 ? 2.939 2.365 10.958 1.00 86.88 110 PHE A C 1
ATOM 786 O O . PHE A 1 110 ? 1.957 2.466 11.693 1.00 86.88 110 PHE A O 1
ATOM 793 N N . ALA A 1 111 ? 4.150 2.101 11.437 1.00 78.88 111 ALA A N 1
ATOM 794 C CA . ALA A 1 111 ? 4.445 2.076 12.861 1.00 78.88 111 ALA A CA 1
ATOM 795 C C . ALA A 1 111 ? 4.733 3.506 13.358 1.00 78.88 111 ALA A C 1
ATOM 797 O O . ALA A 1 111 ? 5.188 4.355 12.617 1.00 78.88 111 ALA A O 1
ATOM 798 N N . GLY A 1 112 ? 4.527 3.831 14.630 1.00 78.88 112 GLY A N 1
ATOM 799 C CA . GLY A 1 112 ? 5.030 5.088 15.208 1.00 78.88 112 GLY A CA 1
ATOM 800 C C . GLY A 1 112 ? 4.100 6.306 15.148 1.00 78.88 112 GLY A C 1
ATOM 801 O O . GLY A 1 112 ? 2.932 6.212 14.791 1.00 78.88 112 GLY A O 1
ATOM 802 N N . PRO A 1 113 ? 4.571 7.462 15.650 1.00 81.62 113 PRO A N 1
ATOM 803 C CA . PRO A 1 113 ? 3.672 8.535 16.042 1.00 81.62 113 PRO A CA 1
ATOM 804 C C . PRO A 1 113 ? 3.139 9.309 14.839 1.00 81.62 113 PRO A C 1
ATOM 806 O O . PRO A 1 113 ? 3.875 9.622 13.901 1.00 81.62 113 PRO A O 1
ATOM 809 N N . ALA A 1 114 ? 1.875 9.703 14.932 1.00 82.56 114 ALA A N 1
ATOM 810 C CA . ALA A 1 114 ? 1.249 10.613 13.992 1.00 82.56 114 ALA A CA 1
ATOM 811 C C . ALA A 1 114 ? 2.035 11.924 13.809 1.00 82.56 114 ALA A C 1
ATOM 813 O O . ALA A 1 114 ? 2.696 12.427 14.724 1.00 82.56 114 ALA A O 1
ATOM 814 N N . GLY A 1 115 ? 1.976 12.467 12.595 1.00 81.81 115 GLY A N 1
ATOM 815 C CA . GLY A 1 115 ? 2.767 13.613 12.154 1.00 81.81 115 GLY A CA 1
ATOM 816 C C . GLY A 1 115 ? 4.203 13.264 11.751 1.00 81.81 115 GLY A C 1
ATOM 817 O O . GLY A 1 115 ? 4.948 14.160 11.345 1.00 81.81 115 GLY A O 1
ATOM 818 N N . THR A 1 116 ? 4.604 11.993 11.842 1.00 87.56 116 THR A N 1
ATOM 819 C CA . THR A 1 116 ? 5.898 11.531 11.329 1.00 87.56 116 THR A CA 1
ATOM 820 C C . THR A 1 116 ? 5.864 11.447 9.809 1.00 87.56 116 THR A C 1
ATOM 822 O O . THR A 1 116 ? 4.907 10.943 9.226 1.00 87.56 116 THR A O 1
ATOM 825 N N . VAL A 1 117 ? 6.928 11.931 9.171 1.00 89.06 117 VAL A N 1
ATOM 826 C CA . VAL A 1 117 ? 7.139 11.826 7.727 1.00 89.06 117 VAL A CA 1
ATOM 827 C C . VAL A 1 117 ? 8.491 11.170 7.495 1.00 89.06 117 VAL A C 1
ATOM 829 O O . VAL A 1 117 ? 9.501 11.658 8.007 1.00 89.06 117 VAL A O 1
ATOM 832 N N . THR A 1 118 ? 8.504 10.106 6.698 1.00 88.25 118 THR A N 1
ATOM 833 C CA . THR A 1 118 ? 9.715 9.377 6.313 1.00 88.25 118 THR A CA 1
ATOM 834 C C . THR A 1 118 ? 9.883 9.419 4.800 1.00 88.25 118 THR A C 1
ATOM 836 O O . THR A 1 118 ? 8.930 9.226 4.045 1.00 88.25 118 THR A O 1
ATOM 839 N N . GLU A 1 119 ? 11.105 9.684 4.345 1.00 89.25 119 GLU A N 1
ATOM 840 C CA . GLU A 1 119 ? 11.449 9.685 2.924 1.00 89.25 119 GLU A CA 1
ATOM 841 C C . GLU A 1 119 ? 11.895 8.287 2.474 1.00 89.25 119 GLU A C 1
ATOM 843 O O . GLU A 1 119 ? 12.687 7.620 3.142 1.00 89.25 119 GLU A O 1
ATOM 848 N N . LEU A 1 120 ? 11.404 7.871 1.309 1.00 91.38 120 LEU A N 1
ATOM 849 C CA . LEU A 1 120 ? 11.841 6.687 0.585 1.00 91.38 120 LEU A CA 1
ATOM 850 C C . LEU A 1 120 ? 12.809 7.111 -0.513 1.00 91.38 120 LEU A C 1
ATOM 852 O O . LEU A 1 120 ? 12.509 8.008 -1.307 1.00 91.38 120 LEU A O 1
ATOM 856 N N . THR A 1 121 ? 13.948 6.432 -0.617 1.00 91.88 121 THR A N 1
ATOM 857 C CA . THR A 1 121 ? 14.985 6.759 -1.605 1.00 91.88 121 THR A CA 1
ATOM 858 C C . THR A 1 121 ? 15.411 5.536 -2.404 1.00 91.88 121 THR A C 1
ATOM 860 O O . THR A 1 121 ? 15.352 4.408 -1.926 1.00 91.88 121 THR A O 1
ATOM 863 N N . ILE A 1 122 ? 15.843 5.759 -3.646 1.00 91.62 122 ILE A N 1
ATOM 864 C CA . ILE A 1 122 ? 16.527 4.724 -4.425 1.00 91.62 122 ILE A CA 1
ATOM 865 C C . ILE A 1 122 ? 17.994 4.701 -3.993 1.00 91.62 122 ILE A C 1
ATOM 867 O O . ILE A 1 122 ? 18.631 5.756 -3.935 1.00 91.62 122 ILE A O 1
ATOM 871 N N . CYS A 1 123 ? 18.521 3.519 -3.693 1.00 85.69 123 CYS A N 1
ATOM 872 C CA . CYS A 1 123 ? 19.836 3.343 -3.087 1.00 85.69 123 CYS A CA 1
ATOM 873 C C . CYS A 1 123 ? 20.631 2.196 -3.732 1.00 85.69 123 CYS A C 1
ATOM 875 O O . CYS A 1 123 ? 20.078 1.191 -4.174 1.00 85.69 123 CYS A O 1
ATOM 877 N N . ASP A 1 124 ? 21.957 2.349 -3.735 1.00 79.50 124 ASP A N 1
ATOM 878 C CA . ASP A 1 124 ? 22.925 1.335 -4.188 1.00 79.50 124 ASP A CA 1
ATOM 879 C C . ASP A 1 124 ? 23.417 0.431 -3.034 1.00 79.50 124 ASP A C 1
ATOM 881 O O . ASP A 1 124 ? 24.371 -0.333 -3.172 1.00 79.50 124 ASP A O 1
ATOM 885 N N . ASP A 1 125 ? 22.821 0.551 -1.848 1.00 68.75 125 ASP A N 1
ATOM 886 C CA . ASP A 1 125 ? 23.169 -0.273 -0.692 1.00 68.75 125 ASP A CA 1
ATOM 887 C C . ASP A 1 125 ? 21.980 -0.354 0.268 1.00 68.75 125 ASP A C 1
ATOM 889 O O . ASP A 1 125 ? 21.778 0.522 1.110 1.00 68.75 125 ASP A O 1
ATOM 893 N N . THR A 1 126 ? 21.181 -1.414 0.149 1.00 62.12 126 THR A N 1
ATOM 894 C CA . THR A 1 126 ? 20.320 -1.849 1.251 1.00 62.12 126 THR A CA 1
ATOM 895 C C . THR A 1 126 ? 21.235 -2.554 2.253 1.00 62.12 126 THR A C 1
ATOM 897 O O . THR A 1 126 ? 21.517 -3.752 2.134 1.00 62.12 126 THR A O 1
ATOM 900 N N . THR A 1 127 ? 21.806 -1.797 3.184 1.00 54.81 127 THR A N 1
ATOM 901 C CA . THR A 1 127 ? 22.654 -2.381 4.230 1.00 54.81 127 THR A CA 1
ATOM 902 C C . THR A 1 127 ? 21.819 -3.396 5.016 1.00 54.81 127 THR A C 1
ATOM 904 O O . THR A 1 127 ? 20.754 -3.022 5.473 1.00 54.81 127 THR A O 1
ATOM 907 N N . SER A 1 128 ? 22.278 -4.661 5.084 1.00 50.06 128 SER A N 1
ATOM 908 C CA . SER A 1 128 ? 21.750 -5.864 5.795 1.00 50.06 128 SER A CA 1
ATOM 909 C C . SER A 1 128 ? 21.763 -7.119 4.892 1.00 50.06 128 SER A C 1
ATOM 911 O O . SER A 1 128 ? 20.744 -7.687 4.514 1.00 50.06 128 SER A O 1
ATOM 913 N N . GLY A 1 129 ? 22.942 -7.584 4.481 1.00 48.72 129 GLY A N 1
ATOM 914 C CA . GLY A 1 129 ? 23.044 -8.859 3.745 1.00 48.72 129 GLY A CA 1
ATOM 915 C C . GLY A 1 129 ? 24.256 -8.984 2.832 1.00 48.72 129 GLY A C 1
ATOM 916 O O . GLY A 1 129 ? 24.559 -10.071 2.345 1.00 48.72 129 GLY A O 1
ATOM 917 N N . GLY A 1 130 ? 24.980 -7.884 2.603 1.00 48.94 130 GLY A N 1
ATOM 918 C CA . GLY A 1 130 ? 26.208 -7.899 1.808 1.00 48.94 130 GLY A CA 1
ATOM 919 C C . GLY A 1 130 ? 25.985 -8.177 0.320 1.00 48.94 130 GLY A C 1
ATOM 920 O O . GLY A 1 130 ? 26.929 -8.588 -0.354 1.00 48.94 130 GLY A O 1
ATOM 921 N N . VAL A 1 131 ? 24.770 -7.962 -0.196 1.00 54.78 131 VAL A N 1
ATOM 922 C CA . VAL A 1 131 ? 24.501 -7.955 -1.636 1.00 54.78 131 VAL A CA 1
ATOM 923 C C . VAL A 1 131 ? 24.568 -6.503 -2.108 1.00 54.78 131 VAL A C 1
ATOM 925 O O . VAL A 1 131 ? 23.569 -5.798 -2.002 1.00 54.78 131 VAL A O 1
ATOM 928 N N . PRO A 1 132 ? 25.728 -6.019 -2.589 1.00 62.62 132 PRO A N 1
ATOM 929 C CA . PRO A 1 132 ? 25.795 -4.708 -3.214 1.00 62.62 132 PRO A CA 1
ATOM 930 C C . PRO A 1 132 ? 24.890 -4.733 -4.443 1.00 62.62 132 PRO A C 1
ATOM 932 O O . PRO A 1 132 ? 25.166 -5.450 -5.411 1.00 62.62 132 PRO A O 1
ATOM 935 N N . ILE A 1 133 ? 23.797 -3.980 -4.392 1.00 76.88 133 ILE A N 1
ATOM 936 C CA . ILE A 1 133 ? 22.961 -3.735 -5.557 1.00 76.88 133 ILE A CA 1
ATOM 937 C C . ILE A 1 133 ? 23.421 -2.436 -6.202 1.00 76.88 133 ILE A C 1
ATOM 939 O O . ILE A 1 133 ? 23.786 -1.491 -5.526 1.00 76.88 133 ILE A O 1
ATOM 943 N N . SER A 1 134 ? 23.444 -2.369 -7.524 1.00 85.00 134 SER A N 1
ATOM 944 C CA . SER A 1 134 ? 23.632 -1.088 -8.199 1.00 85.00 134 SER A CA 1
ATOM 945 C C . SER A 1 134 ? 22.335 -0.736 -8.891 1.00 85.00 134 SER A C 1
ATOM 947 O O . SER A 1 134 ? 21.738 -1.590 -9.559 1.00 85.00 134 SER A O 1
ATOM 949 N N . THR A 1 135 ? 21.918 0.513 -8.731 1.00 89.56 135 THR A N 1
ATOM 950 C CA . THR A 1 135 ? 20.774 1.074 -9.428 1.00 89.56 135 THR A CA 1
ATOM 951 C C . THR A 1 135 ? 21.127 1.225 -10.900 1.00 89.56 135 THR A C 1
ATOM 953 O O . THR A 1 135 ? 21.844 2.137 -11.318 1.00 89.56 135 THR A O 1
ATOM 956 N N . VAL A 1 136 ? 20.619 0.305 -11.711 1.00 92.25 136 VAL A N 1
ATOM 957 C CA . VAL A 1 136 ? 20.891 0.217 -13.140 1.00 92.25 136 VAL A CA 1
ATOM 958 C C . VAL A 1 136 ? 19.586 -0.012 -13.881 1.00 92.25 136 VAL A C 1
ATOM 960 O O . VAL A 1 136 ? 18.892 -0.998 -13.651 1.00 92.25 136 VAL A O 1
ATOM 963 N N . ILE A 1 137 ? 19.298 0.859 -14.848 1.00 94.06 137 ILE A N 1
ATOM 964 C CA . ILE A 1 137 ? 18.283 0.612 -15.872 1.00 94.06 137 ILE A CA 1
ATOM 965 C C . ILE A 1 137 ? 19.008 0.136 -17.129 1.00 94.06 137 ILE A C 1
ATOM 967 O O . ILE A 1 137 ? 19.666 0.918 -17.818 1.00 94.06 137 ILE A O 1
ATOM 971 N N . SER A 1 138 ? 18.925 -1.164 -17.408 1.00 94.31 138 SER A N 1
ATOM 972 C CA . SER A 1 138 ? 19.594 -1.764 -18.558 1.00 94.31 138 SER A CA 1
ATOM 973 C C . SER A 1 138 ? 18.831 -1.442 -19.838 1.00 94.31 138 SER A C 1
ATOM 975 O O . SER A 1 138 ? 17.612 -1.594 -19.892 1.00 94.31 138 SER A O 1
ATOM 977 N N . CYS A 1 139 ? 19.533 -1.021 -20.890 1.00 93.31 139 CYS A N 1
ATOM 978 C CA . CYS A 1 139 ? 18.935 -0.718 -22.190 1.00 93.31 139 CYS A CA 1
ATOM 979 C C . CYS A 1 139 ? 19.654 -1.400 -23.356 1.00 93.31 139 CYS A C 1
ATOM 981 O O . CYS A 1 139 ? 20.759 -1.920 -23.216 1.00 93.31 139 CYS A O 1
ATOM 983 N N . THR A 1 140 ? 19.064 -1.329 -24.553 1.00 93.62 140 THR A N 1
ATOM 984 C CA . THR A 1 140 ? 19.684 -1.725 -25.836 1.00 93.62 140 THR A CA 1
ATOM 985 C C . THR A 1 140 ? 20.799 -0.765 -26.286 1.00 93.62 140 THR A C 1
ATOM 987 O O . THR A 1 140 ? 20.959 -0.457 -27.467 1.00 93.62 140 THR A O 1
ATOM 990 N N . CYS A 1 141 ? 21.535 -0.227 -25.327 1.00 91.50 141 CYS A N 1
ATOM 991 C CA . CYS A 1 141 ? 22.540 0.814 -25.433 1.00 91.50 141 CYS A CA 1
ATOM 992 C C . CYS A 1 141 ? 23.914 0.232 -25.058 1.00 91.50 141 CYS A C 1
ATOM 994 O O . CYS A 1 141 ? 24.011 -0.824 -24.439 1.00 91.50 141 CYS A O 1
ATOM 996 N N . ALA A 1 142 ? 25.001 0.923 -25.412 1.00 88.19 142 ALA A N 1
ATOM 997 C CA . ALA A 1 142 ? 26.348 0.462 -25.058 1.00 88.19 142 ALA A CA 1
ATOM 998 C C . ALA A 1 142 ? 26.674 0.647 -23.564 1.00 88.19 142 ALA A C 1
ATOM 1000 O O . ALA A 1 142 ? 27.478 -0.098 -23.011 1.00 88.19 142 ALA A O 1
ATOM 1001 N N . VAL A 1 143 ? 26.077 1.659 -22.929 1.00 89.81 143 VAL A N 1
ATOM 1002 C CA . VAL A 1 143 ? 26.274 1.996 -21.516 1.00 89.81 143 VAL A CA 1
ATOM 1003 C C . VAL A 1 143 ? 24.917 2.353 -20.931 1.00 89.81 143 VAL A C 1
ATOM 1005 O O . VAL A 1 143 ? 24.227 3.218 -21.472 1.00 89.81 143 VAL A O 1
ATOM 1008 N N . SER A 1 144 ? 24.545 1.681 -19.843 1.00 91.00 144 SER A N 1
ATOM 1009 C CA . SER A 1 144 ? 23.316 1.977 -19.107 1.00 91.00 144 SER A CA 1
ATOM 1010 C C . SER A 1 144 ? 23.467 3.322 -18.386 1.00 91.00 144 SER A C 1
ATOM 1012 O O . SER A 1 144 ? 24.464 3.511 -17.684 1.00 91.00 144 SER A O 1
ATOM 1014 N N . PRO A 1 145 ? 22.548 4.281 -18.581 1.00 86.50 145 PRO A N 1
ATOM 1015 C CA . PRO A 1 145 ? 22.612 5.555 -17.883 1.00 86.50 145 PRO A CA 1
ATOM 1016 C C . PRO A 1 145 ? 22.274 5.369 -16.400 1.00 86.50 145 PRO A C 1
ATOM 1018 O O . PRO A 1 145 ? 21.434 4.540 -16.049 1.00 86.50 145 PRO A O 1
ATOM 1021 N N . ALA A 1 146 ? 22.884 6.184 -15.538 1.00 86.44 146 ALA A N 1
ATOM 1022 C CA . ALA A 1 146 ? 22.400 6.334 -14.171 1.00 86.44 146 ALA A CA 1
ATOM 1023 C C . ALA A 1 146 ? 21.014 7.007 -14.215 1.00 86.44 146 ALA A C 1
ATOM 1025 O O . ALA A 1 146 ? 20.877 8.045 -14.879 1.00 86.44 146 ALA A O 1
ATOM 1026 N N . PRO A 1 147 ? 19.983 6.436 -13.573 1.00 90.81 147 PRO A N 1
ATOM 1027 C CA . PRO A 1 147 ? 18.664 7.045 -13.565 1.00 90.81 147 PRO A CA 1
ATOM 1028 C C . PRO A 1 147 ? 18.653 8.323 -12.721 1.00 90.81 147 PRO A C 1
ATOM 1030 O O . PRO A 1 147 ? 19.401 8.466 -11.756 1.00 90.81 147 PRO A O 1
ATOM 1033 N N . ILE A 1 148 ? 17.768 9.252 -13.081 1.00 92.31 148 ILE A N 1
ATOM 1034 C CA . ILE A 1 148 ? 17.393 10.356 -12.195 1.00 92.31 148 ILE A CA 1
ATOM 1035 C C . ILE A 1 148 ? 16.315 9.815 -11.262 1.00 92.31 148 ILE A C 1
ATOM 1037 O O . ILE A 1 148 ? 15.298 9.303 -11.727 1.00 92.31 148 ILE A O 1
ATOM 1041 N N . THR A 1 149 ? 16.544 9.921 -9.960 1.00 93.88 149 THR A N 1
ATOM 1042 C CA . THR A 1 149 ? 15.666 9.353 -8.938 1.00 93.88 149 THR A CA 1
ATOM 1043 C C . THR A 1 149 ? 14.829 10.449 -8.296 1.00 93.88 149 THR A C 1
ATOM 1045 O O . THR A 1 149 ? 15.350 11.509 -7.947 1.00 93.88 149 THR A O 1
ATOM 1048 N N . PHE A 1 150 ? 13.544 10.172 -8.101 1.00 94.00 150 PHE A N 1
ATOM 1049 C CA . PHE A 1 150 ? 12.648 11.010 -7.312 1.00 94.00 150 PHE A CA 1
ATOM 1050 C C . PHE A 1 150 ? 12.213 10.213 -6.081 1.00 94.00 150 PHE A C 1
ATOM 1052 O O . PHE A 1 150 ? 11.721 9.087 -6.262 1.00 94.00 150 PHE A O 1
ATOM 1059 N N . PRO A 1 151 ? 12.414 10.753 -4.865 1.00 94.38 151 PRO A N 1
ATOM 1060 C CA . PRO A 1 151 ? 11.981 10.077 -3.653 1.00 94.38 151 PRO A CA 1
ATOM 1061 C C . PRO A 1 151 ? 10.456 9.935 -3.631 1.00 94.38 151 PRO A C 1
ATOM 1063 O O . PRO A 1 151 ? 9.748 10.543 -4.437 1.00 94.38 151 PRO A O 1
ATOM 1066 N N . GLY A 1 152 ? 9.977 9.077 -2.743 1.00 93.88 152 GLY A N 1
ATOM 1067 C CA . GLY A 1 152 ? 8.589 9.063 -2.291 1.00 93.88 152 GLY A CA 1
ATOM 1068 C C . GLY A 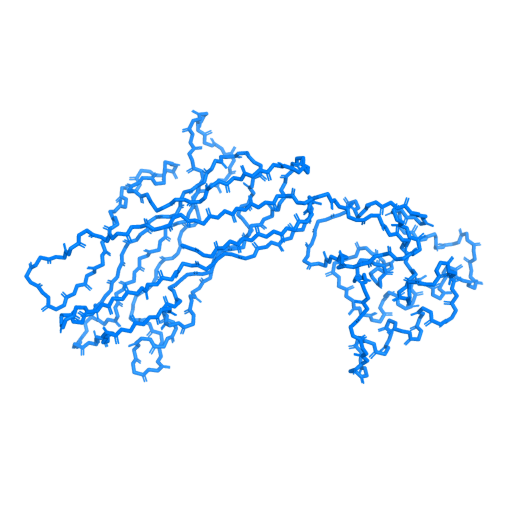1 152 ? 8.564 9.425 -0.814 1.00 93.88 152 GLY A C 1
ATOM 1069 O O . GLY A 1 152 ? 9.609 9.443 -0.160 1.00 93.88 152 GLY A O 1
ATOM 1070 N N . THR A 1 153 ? 7.392 9.707 -0.280 1.00 93.06 153 THR A N 1
ATOM 1071 C CA . THR A 1 153 ? 7.214 9.985 1.141 1.00 93.06 153 THR A CA 1
ATOM 1072 C C . THR A 1 153 ? 6.111 9.127 1.719 1.00 93.06 153 THR A C 1
ATOM 1074 O O . THR A 1 153 ? 5.090 8.881 1.083 1.00 93.06 153 THR A O 1
ATOM 1077 N N . ILE A 1 154 ? 6.324 8.677 2.949 1.00 91.12 154 ILE A N 1
ATOM 1078 C CA . ILE A 1 154 ? 5.277 8.090 3.770 1.00 91.12 154 ILE A CA 1
ATOM 1079 C C . ILE A 1 154 ? 4.988 9.062 4.903 1.00 91.12 154 ILE A C 1
ATOM 1081 O O . ILE A 1 154 ? 5.900 9.482 5.617 1.00 91.12 154 ILE A O 1
ATOM 1085 N N . THR A 1 155 ? 3.719 9.429 5.049 1.00 90.81 155 THR A N 1
ATOM 1086 C CA . THR A 1 155 ? 3.242 10.289 6.135 1.00 90.81 155 THR A CA 1
ATOM 1087 C C . THR A 1 155 ? 2.312 9.502 7.041 1.00 90.81 155 THR A C 1
ATOM 1089 O O . THR A 1 155 ? 1.282 9.003 6.595 1.00 90.81 155 THR A O 1
ATOM 1092 N N . ILE A 1 156 ? 2.644 9.443 8.326 1.00 87.56 156 ILE A N 1
ATOM 1093 C CA . ILE A 1 156 ? 1.780 8.840 9.337 1.00 87.56 156 ILE A CA 1
ATOM 1094 C C . ILE A 1 156 ? 0.801 9.903 9.807 1.00 87.56 156 ILE A C 1
ATOM 1096 O O . ILE A 1 156 ? 1.181 10.879 10.457 1.00 87.56 156 ILE A O 1
ATOM 1100 N N . ALA A 1 157 ? -0.458 9.733 9.434 1.00 83.81 157 ALA A N 1
ATOM 1101 C CA . ALA A 1 157 ? -1.548 10.594 9.848 1.00 83.81 157 ALA A CA 1
ATOM 1102 C C . ALA A 1 157 ? -1.966 10.300 11.297 1.00 83.81 157 ALA A C 1
ATOM 1104 O O . ALA A 1 157 ? -1.665 9.243 11.856 1.00 83.81 157 ALA A O 1
ATOM 1105 N N . ASP A 1 158 ? -2.670 11.250 11.913 1.00 79.25 158 ASP A N 1
ATOM 1106 C CA . ASP A 1 158 ? -3.374 10.974 13.163 1.00 79.25 158 ASP A CA 1
ATOM 1107 C C . ASP A 1 158 ? -4.448 9.904 12.906 1.00 79.25 158 ASP A C 1
ATOM 1109 O O . ASP A 1 158 ? -5.251 10.083 11.985 1.00 79.25 158 ASP A O 1
ATOM 1113 N N . PRO A 1 159 ? -4.477 8.801 13.682 1.00 75.44 159 PRO A N 1
ATOM 1114 C CA . PRO A 1 159 ? -5.573 7.846 13.618 1.00 75.44 159 PRO A CA 1
ATOM 1115 C C . PRO A 1 159 ? -6.874 8.552 13.966 1.00 75.44 159 PRO A C 1
ATOM 1117 O O . PRO A 1 159 ? -6.990 9.190 15.016 1.00 75.44 159 PRO A O 1
ATOM 1120 N N . MET A 1 160 ? -7.843 8.459 13.060 1.00 83.62 160 MET A N 1
ATOM 1121 C CA . MET A 1 160 ? -9.149 9.046 13.283 1.00 83.62 160 MET A CA 1
ATOM 1122 C C . MET A 1 160 ? -9.919 8.187 14.284 1.00 83.62 160 MET A C 1
ATOM 1124 O O . MET A 1 160 ? -10.080 6.990 14.051 1.00 83.62 160 MET A O 1
ATOM 1128 N N . PRO A 1 161 ? -10.389 8.763 15.402 1.00 89.62 161 PRO A N 1
ATOM 1129 C CA . PRO A 1 161 ? -11.201 8.019 16.342 1.00 89.62 161 PRO A CA 1
ATOM 1130 C C . PRO A 1 161 ? -12.512 7.570 15.694 1.00 89.62 161 PRO A C 1
ATOM 1132 O O . PRO A 1 161 ? -13.132 8.313 14.935 1.00 89.62 161 PRO A O 1
ATOM 1135 N N . PHE A 1 162 ? -12.980 6.385 16.056 1.00 93.31 162 PHE A N 1
ATOM 1136 C CA . PHE A 1 162 ? -14.271 5.853 15.635 1.00 93.31 162 PHE A CA 1
ATOM 1137 C C . PHE A 1 162 ? -14.923 5.063 16.765 1.00 93.31 162 PHE A C 1
ATOM 1139 O O . PHE A 1 162 ? -14.295 4.772 17.788 1.00 93.31 162 PHE A O 1
ATOM 1146 N N . MET A 1 163 ? -16.203 4.738 16.600 1.00 94.31 163 MET A N 1
ATOM 1147 C CA . MET A 1 163 ? -16.924 3.851 17.503 1.00 94.31 163 MET A CA 1
ATOM 1148 C C . MET A 1 163 ? -17.040 2.468 16.858 1.00 94.31 163 MET A C 1
ATOM 1150 O O . MET A 1 163 ? -17.733 2.309 15.859 1.00 94.31 163 MET A O 1
ATOM 1154 N N . ARG A 1 164 ? -16.372 1.452 17.419 1.00 94.31 164 ARG A N 1
ATOM 1155 C CA . ARG A 1 164 ? -16.449 0.090 16.869 1.00 94.31 164 ARG A CA 1
ATOM 1156 C C . ARG A 1 164 ? -17.891 -0.413 16.847 1.00 94.31 164 ARG A C 1
ATOM 1158 O O . ARG A 1 164 ? -18.565 -0.387 17.879 1.00 94.31 164 ARG A O 1
ATOM 1165 N N . GLY A 1 165 ? -18.318 -0.906 15.687 1.00 94.44 165 GLY A N 1
ATOM 1166 C CA . GLY A 1 165 ? -19.670 -1.372 15.399 1.00 94.44 165 GLY A CA 1
ATOM 1167 C C . GLY A 1 165 ? -20.613 -0.305 14.828 1.00 94.44 165 GLY A C 1
ATOM 1168 O O . GLY A 1 165 ? -21.697 -0.679 14.402 1.00 94.44 165 GLY A O 1
ATOM 1169 N N . ASP A 1 166 ? -20.241 0.982 14.812 1.00 96.06 166 ASP A N 1
ATOM 1170 C CA . ASP A 1 166 ? -21.040 2.104 14.272 1.00 96.06 166 ASP A CA 1
ATOM 1171 C C . ASP A 1 166 ? -20.779 2.247 12.764 1.00 96.06 166 ASP A C 1
ATOM 1173 O O . ASP A 1 166 ? -20.233 3.237 12.280 1.00 96.06 166 ASP A O 1
ATOM 1177 N N . CYS A 1 167 ? -21.070 1.182 12.014 1.00 95.62 167 CYS A N 1
ATOM 1178 C CA . CYS A 1 167 ? -20.712 1.057 10.600 1.00 95.62 167 CYS A CA 1
ATOM 1179 C C . CYS A 1 167 ? -21.413 2.100 9.709 1.00 95.62 167 CYS A C 1
ATOM 1181 O O . CYS A 1 167 ? -20.955 2.394 8.601 1.00 95.62 167 CYS A O 1
ATOM 1183 N N . ASN A 1 168 ? -22.536 2.663 10.166 1.00 95.56 168 ASN A N 1
ATOM 1184 C CA . ASN A 1 168 ? -23.229 3.731 9.451 1.00 95.56 168 ASN A CA 1
ATOM 1185 C C . ASN A 1 168 ? -22.797 5.158 9.884 1.00 95.56 168 ASN A C 1
ATOM 1187 O O . ASN A 1 168 ? -23.255 6.122 9.262 1.00 95.56 168 ASN A O 1
ATOM 1191 N N . ASP A 1 169 ? -21.910 5.272 10.886 1.00 94.94 169 ASP A N 1
ATOM 1192 C CA . ASP A 1 169 ? -21.332 6.511 11.434 1.00 94.94 169 ASP A CA 1
ATOM 1193 C C . ASP A 1 169 ? -22.387 7.527 11.925 1.00 94.94 169 ASP A C 1
ATOM 1195 O O . ASP A 1 169 ? -22.268 8.744 11.730 1.00 94.94 169 ASP A O 1
ATOM 1199 N N . ASP A 1 170 ? -23.467 7.035 12.544 1.00 94.94 170 ASP A N 1
ATOM 1200 C CA . ASP A 1 170 ? -24.534 7.862 13.122 1.00 94.94 170 ASP A CA 1
ATOM 1201 C C . ASP A 1 170 ? -24.438 8.025 14.652 1.00 94.94 170 ASP A C 1
ATOM 1203 O O . ASP A 1 170 ? -25.155 8.845 15.248 1.00 94.94 170 ASP A O 1
ATOM 1207 N N . GLY A 1 171 ? -23.492 7.321 15.281 1.00 93.50 171 GLY A N 1
ATOM 1208 C CA . GLY A 1 171 ? -23.205 7.371 16.711 1.00 93.50 171 GLY A CA 1
ATOM 1209 C C . GLY A 1 171 ? -24.113 6.489 17.565 1.00 93.50 171 GLY A C 1
ATOM 1210 O O . GLY A 1 171 ? -24.088 6.616 18.798 1.00 93.50 171 GLY A O 1
ATOM 1211 N N . LEU A 1 172 ? -24.934 5.630 16.953 1.00 93.25 172 LEU A N 1
ATOM 1212 C CA . LEU A 1 172 ? -25.849 4.719 17.631 1.00 93.25 172 LEU A CA 1
ATOM 1213 C C . LEU A 1 172 ? -25.617 3.275 17.185 1.00 93.25 172 LEU A C 1
ATOM 1215 O O . LEU A 1 172 ? -26.135 2.847 16.170 1.00 93.25 172 LEU A O 1
ATOM 1219 N N . LEU A 1 173 ? -24.994 2.476 18.056 1.00 92.38 173 LEU A N 1
ATOM 1220 C CA . LEU A 1 173 ? -24.873 1.030 17.849 1.00 92.38 173 LEU A CA 1
ATOM 1221 C C . LEU A 1 173 ? -26.245 0.338 17.852 1.00 92.38 173 LEU A C 1
ATOM 1223 O O . LEU A 1 173 ? -26.811 0.062 18.921 1.00 92.38 173 LEU A O 1
ATOM 1227 N N . ASP A 1 174 ? -26.777 0.033 16.669 1.00 94.50 174 ASP A N 1
ATOM 1228 C CA . ASP A 1 174 ? -28.062 -0.630 16.484 1.00 94.50 174 ASP A CA 1
ATOM 1229 C C . ASP A 1 174 ? -28.134 -1.562 15.251 1.00 94.50 174 ASP A C 1
ATOM 1231 O O . ASP A 1 174 ? -27.142 -2.030 14.697 1.00 94.50 174 ASP A O 1
ATOM 1235 N N . LEU A 1 175 ? -29.348 -1.977 14.873 1.00 96.00 175 LEU A N 1
ATOM 1236 C CA . LEU A 1 175 ? -29.548 -2.905 13.754 1.00 96.00 175 LEU A CA 1
ATOM 1237 C C . LEU A 1 175 ? -29.200 -2.301 12.389 1.00 96.00 175 LEU A C 1
ATOM 1239 O O . LEU A 1 175 ? -29.003 -3.050 11.432 1.00 96.00 175 LEU A O 1
ATOM 1243 N N . SER A 1 176 ? -29.212 -0.979 12.264 1.00 97.00 176 SER A N 1
ATOM 1244 C CA . SER A 1 176 ? -28.903 -0.286 11.020 1.00 97.00 176 SER A CA 1
ATOM 1245 C C . SER A 1 176 ? -27.420 -0.393 10.663 1.00 97.00 176 SER A C 1
ATOM 1247 O O . SER A 1 176 ? -27.107 -0.496 9.476 1.00 97.00 176 SER A O 1
ATOM 1249 N N . ASP A 1 177 ? -26.538 -0.508 11.655 1.00 96.81 177 ASP A N 1
ATOM 1250 C CA . ASP A 1 177 ? -25.122 -0.817 11.456 1.00 96.81 177 ASP A CA 1
ATOM 1251 C C . ASP A 1 177 ? -24.928 -2.198 10.850 1.00 96.81 177 ASP A C 1
ATOM 1253 O O . ASP A 1 177 ? -24.296 -2.332 9.809 1.00 96.81 177 ASP A O 1
ATOM 1257 N N . VAL A 1 178 ? -25.576 -3.217 11.427 1.00 96.56 178 VAL A N 1
ATOM 1258 C CA . VAL A 1 178 ? -25.545 -4.599 10.915 1.00 96.56 178 VAL A CA 1
ATOM 1259 C C . VAL A 1 178 ? -26.032 -4.653 9.465 1.00 96.56 178 VAL A C 1
ATOM 1261 O O . VAL A 1 178 ? -25.518 -5.407 8.640 1.00 96.56 178 VAL A O 1
ATOM 1264 N N . VAL A 1 179 ? -27.065 -3.872 9.139 1.00 96.69 179 VAL A N 1
ATOM 1265 C CA . VAL A 1 179 ? -27.583 -3.789 7.769 1.00 96.69 179 VAL A CA 1
ATOM 1266 C C . VAL A 1 179 ? -26.579 -3.108 6.840 1.00 96.69 179 VAL A C 1
ATOM 1268 O O . VAL A 1 179 ? -26.446 -3.548 5.700 1.00 96.69 179 VAL A O 1
ATOM 1271 N N . THR A 1 180 ? -25.895 -2.063 7.304 1.00 97.19 180 THR A N 1
ATOM 1272 C CA . THR A 1 180 ? -24.894 -1.318 6.526 1.00 97.19 180 THR A CA 1
ATOM 1273 C C . THR A 1 180 ? -23.665 -2.175 6.249 1.00 97.19 180 THR A C 1
ATOM 1275 O O . THR A 1 180 ? -23.277 -2.303 5.087 1.00 97.19 180 THR A O 1
ATOM 1278 N N . ASP A 1 181 ? -23.151 -2.845 7.276 1.00 95.94 181 ASP A N 1
ATOM 1279 C CA . ASP A 1 181 ? -22.053 -3.808 7.207 1.00 95.94 181 ASP A CA 1
ATOM 1280 C C . ASP A 1 181 ? -22.346 -4.910 6.171 1.00 95.94 181 ASP A C 1
ATOM 1282 O O . ASP A 1 181 ? -21.691 -5.007 5.130 1.00 95.94 181 ASP A O 1
ATOM 1286 N N . LEU A 1 182 ? -23.452 -5.647 6.336 1.00 96.62 182 LEU A N 1
ATOM 1287 C CA . LEU A 1 182 ? -23.841 -6.701 5.390 1.00 96.62 182 LEU A CA 1
ATOM 1288 C C . LEU A 1 182 ? -24.112 -6.176 3.971 1.00 96.62 182 LEU A C 1
ATOM 1290 O O . LEU A 1 182 ? -23.876 -6.888 2.986 1.00 96.62 182 LEU A O 1
ATOM 1294 N N . ALA A 1 183 ? -24.648 -4.958 3.842 1.00 96.69 183 ALA A N 1
ATOM 1295 C CA . ALA A 1 183 ? -24.888 -4.349 2.540 1.00 96.69 183 ALA A CA 1
ATOM 1296 C C . ALA A 1 183 ? -23.570 -4.040 1.821 1.00 96.69 183 ALA A C 1
ATOM 1298 O O . ALA A 1 183 ? -23.457 -4.322 0.624 1.00 96.69 183 ALA A O 1
ATOM 1299 N N . TYR A 1 184 ? -22.582 -3.500 2.532 1.00 95.81 184 TYR A N 1
ATOM 1300 C CA . TYR A 1 184 ? -21.248 -3.263 1.997 1.00 95.81 184 TYR A CA 1
ATOM 1301 C C . TYR A 1 184 ? -20.545 -4.584 1.655 1.00 95.81 184 TYR A C 1
ATOM 1303 O O . TYR A 1 184 ? -20.173 -4.787 0.497 1.00 95.81 184 TYR A O 1
ATOM 1311 N N . ALA A 1 185 ? -20.484 -5.523 2.602 1.00 94.50 185 ALA A N 1
ATOM 1312 C CA . ALA A 1 185 ? -19.771 -6.790 2.454 1.00 94.50 185 ALA A CA 1
ATOM 1313 C C . ALA A 1 185 ? -20.304 -7.667 1.303 1.00 94.50 185 ALA A C 1
ATOM 1315 O O . ALA A 1 185 ? -19.531 -8.322 0.599 1.00 94.50 185 ALA A O 1
ATOM 1316 N N . PHE A 1 186 ? -21.628 -7.696 1.080 1.00 95.50 186 PHE A N 1
ATOM 1317 C CA . PHE A 1 186 ? -22.242 -8.696 0.189 1.00 95.50 186 PHE A CA 1
ATOM 1318 C C . PHE A 1 186 ? -23.203 -8.153 -0.871 1.00 95.50 186 PHE A C 1
ATOM 1320 O O . PHE A 1 186 ? -23.525 -8.879 -1.816 1.00 95.50 186 PHE A O 1
ATOM 1327 N N . ALA A 1 187 ? -23.691 -6.917 -0.747 1.00 93.19 187 ALA A N 1
ATOM 1328 C CA . ALA A 1 187 ? -24.731 -6.382 -1.634 1.00 93.19 187 ALA A CA 1
ATOM 1329 C C . ALA A 1 187 ? -24.249 -5.253 -2.559 1.00 93.19 187 ALA A C 1
ATOM 1331 O O . ALA A 1 187 ? -25.062 -4.694 -3.299 1.00 93.19 187 ALA A O 1
ATOM 1332 N N . GLY A 1 188 ? -22.951 -4.925 -2.544 1.00 89.62 188 GLY A N 1
ATOM 1333 C CA . GLY A 1 188 ? -22.415 -3.784 -3.293 1.00 89.62 188 GLY A CA 1
ATOM 1334 C C . GLY A 1 188 ? -22.969 -2.454 -2.779 1.00 89.62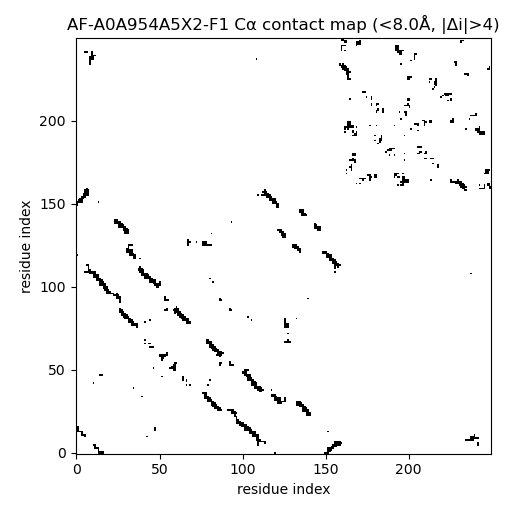 188 GLY A C 1
ATOM 1335 O O . GLY A 1 188 ? -23.253 -1.555 -3.574 1.00 89.62 188 GLY A O 1
ATOM 1336 N N . GLY A 1 189 ? -23.196 -2.372 -1.464 1.00 89.88 189 GLY A N 1
ATOM 1337 C CA . GLY A 1 189 ? -23.583 -1.154 -0.768 1.00 89.88 189 GLY A CA 1
ATOM 1338 C C . GLY A 1 189 ? -22.551 -0.040 -0.934 1.00 89.88 189 GLY A C 1
ATOM 1339 O O . GLY A 1 189 ? -21.453 -0.236 -1.457 1.00 89.88 189 GLY A O 1
ATOM 1340 N N . THR A 1 190 ? -22.919 1.163 -0.506 1.00 92.81 190 THR A N 1
ATOM 1341 C CA . THR A 1 190 ? -21.975 2.282 -0.449 1.00 92.81 190 THR A CA 1
ATOM 1342 C C . THR A 1 190 ? -20.829 1.944 0.493 1.00 92.81 190 THR A C 1
ATOM 1344 O O . THR A 1 190 ? -21.075 1.363 1.545 1.00 92.81 190 THR A O 1
ATOM 1347 N N . VAL A 1 191 ? -19.606 2.328 0.123 1.00 94.00 191 VAL A N 1
ATOM 1348 C CA . VAL A 1 191 ? -18.441 2.200 1.007 1.00 94.00 191 VAL A CA 1
ATOM 1349 C C . VAL A 1 191 ? -18.694 3.042 2.269 1.00 94.00 191 VAL A C 1
ATOM 1351 O O . VAL A 1 191 ? -18.988 4.234 2.113 1.00 94.00 191 VAL A O 1
ATOM 1354 N N . PRO A 1 192 ? -18.640 2.447 3.475 1.00 94.94 192 PRO A N 1
ATOM 1355 C CA . PRO A 1 192 ? -18.723 3.169 4.743 1.00 94.94 192 PRO A CA 1
ATOM 1356 C C . PRO A 1 192 ? -17.658 4.265 4.858 1.00 94.94 192 PRO A C 1
ATOM 1358 O O . PRO A 1 192 ? -16.602 4.183 4.231 1.00 94.94 192 PRO A O 1
ATOM 1361 N N . SER A 1 193 ? -17.927 5.305 5.654 1.00 93.00 193 SER A N 1
ATOM 1362 C CA . SER A 1 193 ? -16.945 6.367 5.930 1.00 93.00 193 SER A CA 1
ATOM 1363 C C . SER A 1 193 ? -15.755 5.862 6.750 1.00 93.00 193 SER A C 1
ATOM 1365 O O . SER A 1 193 ? -14.651 6.393 6.614 1.00 93.00 193 SER A O 1
ATOM 1367 N N . CYS A 1 194 ? -15.983 4.828 7.558 1.00 93.44 194 CYS A N 1
ATOM 1368 C CA . CYS A 1 194 ? -15.014 4.221 8.452 1.00 93.44 194 CYS A CA 1
ATOM 1369 C C . CYS A 1 194 ? -15.132 2.700 8.370 1.00 93.44 194 CYS A C 1
ATOM 1371 O O . CYS A 1 194 ? -16.137 2.134 8.800 1.00 93.44 194 CYS A O 1
ATOM 1373 N N . LEU A 1 195 ? -14.140 2.049 7.761 1.00 94.25 195 LEU A N 1
ATOM 1374 C CA . LEU A 1 195 ? -14.131 0.597 7.599 1.00 94.25 195 LEU A CA 1
ATOM 1375 C C . LEU A 1 195 ? -13.804 -0.100 8.926 1.00 94.25 195 LEU A C 1
ATOM 1377 O O . LEU A 1 195 ? -14.433 -1.113 9.222 1.00 94.25 195 LEU A O 1
ATOM 1381 N N . ASP A 1 196 ? -12.971 0.503 9.778 1.00 92.81 196 ASP A N 1
ATOM 1382 C CA . ASP A 1 196 ? -12.680 -0.027 11.124 1.00 92.81 196 ASP A CA 1
ATOM 1383 C C . ASP A 1 196 ? -13.927 -0.058 12.024 1.00 92.81 196 ASP A C 1
ATOM 1385 O O . ASP A 1 196 ? -14.065 -0.906 12.906 1.00 92.81 196 ASP A O 1
ATOM 1389 N N . ALA A 1 197 ? -14.893 0.842 11.797 1.00 94.69 197 ALA A N 1
ATOM 1390 C CA . ALA A 1 197 ? -16.170 0.796 12.507 1.00 94.69 197 ALA A CA 1
ATOM 1391 C C . ALA A 1 197 ? -17.030 -0.407 12.086 1.00 94.69 197 ALA A C 1
ATOM 1393 O O . ALA A 1 197 ? -17.836 -0.881 12.889 1.00 94.69 197 ALA A O 1
ATOM 1394 N N . CYS A 1 198 ? -16.859 -0.904 10.858 1.00 95.81 198 CYS A N 1
ATOM 1395 C CA . CYS A 1 198 ? -17.565 -2.073 10.337 1.00 95.81 198 CYS A CA 1
ATOM 1396 C C . CYS A 1 198 ? -16.870 -3.395 10.686 1.00 95.81 198 CYS A C 1
ATOM 1398 O O . CYS A 1 198 ? -17.559 -4.407 10.763 1.00 95.81 198 CYS A O 1
ATOM 1400 N N . ASP A 1 199 ? -15.562 -3.386 10.962 1.00 94.88 199 ASP A N 1
ATOM 1401 C CA . ASP A 1 199 ? -14.843 -4.514 11.569 1.00 94.88 199 ASP A CA 1
ATOM 1402 C C . ASP A 1 199 ? -15.172 -4.609 13.072 1.00 94.88 199 ASP A C 1
ATOM 1404 O O . ASP A 1 199 ? -14.461 -4.156 13.983 1.00 94.88 199 ASP A O 1
ATOM 1408 N N . ALA A 1 200 ? -16.359 -5.143 13.348 1.00 94.12 200 ALA A N 1
ATOM 1409 C CA . ALA A 1 200 ? -16.894 -5.235 14.695 1.00 94.12 200 ALA A CA 1
ATOM 1410 C C . ALA A 1 200 ? -16.165 -6.293 15.536 1.00 94.12 200 ALA A C 1
ATOM 1412 O O . ALA A 1 200 ? -16.238 -6.233 16.771 1.00 94.12 200 ALA A O 1
ATOM 1413 N N . ASN A 1 201 ? -15.508 -7.271 14.904 1.00 93.00 201 ASN A N 1
ATOM 1414 C CA . ASN A 1 201 ? -14.819 -8.354 15.599 1.00 93.00 201 ASN A CA 1
ATOM 1415 C C . ASN A 1 201 ? -13.290 -8.152 15.727 1.00 93.00 201 ASN A C 1
ATOM 1417 O O . ASN A 1 201 ? -12.681 -8.886 16.513 1.00 93.00 201 ASN A O 1
ATOM 1421 N N . ASP A 1 202 ? -12.742 -7.119 15.080 1.00 92.50 202 ASP A N 1
ATOM 1422 C CA . ASP A 1 202 ? -11.334 -6.701 15.094 1.00 92.50 202 ASP A CA 1
ATOM 1423 C C . ASP A 1 202 ? -10.389 -7.767 14.510 1.00 92.50 202 ASP A C 1
ATOM 1425 O O . ASP A 1 202 ? -9.380 -8.128 15.129 1.00 92.50 202 ASP A O 1
ATOM 1429 N N . ASP A 1 203 ? -10.765 -8.362 13.371 1.00 92.69 203 ASP A N 1
ATOM 1430 C CA . ASP A 1 203 ? -9.979 -9.405 12.692 1.00 92.69 203 ASP A CA 1
ATOM 1431 C C . ASP A 1 203 ? -9.338 -8.986 11.355 1.00 92.69 203 ASP A C 1
ATOM 1433 O O . ASP A 1 203 ? -8.656 -9.800 10.706 1.00 92.69 203 ASP A O 1
ATOM 1437 N N . GLY A 1 204 ? -9.484 -7.710 10.994 1.00 91.38 204 GLY A N 1
ATOM 1438 C CA . GLY A 1 204 ? -8.926 -7.066 9.811 1.00 91.38 204 GLY A CA 1
ATOM 1439 C C . GLY A 1 204 ? -9.672 -7.414 8.527 1.00 91.38 204 GLY A C 1
ATOM 1440 O O . GLY A 1 204 ? -9.109 -7.332 7.425 1.00 91.38 204 GLY A O 1
ATOM 1441 N N . ARG A 1 205 ? -10.917 -7.891 8.632 1.00 93.38 205 ARG A N 1
ATOM 1442 C CA . ARG A 1 205 ? -11.786 -8.198 7.492 1.00 93.38 205 ARG A CA 1
ATOM 1443 C C . ARG A 1 205 ? -13.204 -7.757 7.785 1.00 93.38 205 ARG A C 1
ATOM 1445 O O . ARG A 1 205 ? -13.693 -7.914 8.884 1.00 93.38 205 ARG A O 1
ATOM 1452 N N . ILE A 1 206 ? -13.883 -7.308 6.734 1.00 94.81 206 ILE A N 1
ATOM 1453 C CA . ILE A 1 206 ? -15.315 -7.028 6.792 1.00 94.81 206 ILE A CA 1
ATOM 1454 C C . ILE A 1 206 ? -16.064 -8.195 6.150 1.00 94.81 206 ILE A C 1
ATOM 1456 O O . ILE A 1 206 ? -16.054 -8.363 4.922 1.00 94.81 206 ILE A O 1
ATOM 1460 N N . ASP A 1 207 ? -16.681 -9.035 6.979 1.00 95.75 207 ASP A N 1
ATOM 1461 C CA . ASP A 1 207 ? -17.478 -10.175 6.548 1.00 95.75 207 ASP A CA 1
ATOM 1462 C C . ASP A 1 207 ? -18.691 -10.475 7.458 1.00 95.75 207 ASP A C 1
ATOM 1464 O O . ASP A 1 207 ? -19.202 -9.650 8.203 1.00 95.75 207 ASP A O 1
ATOM 1468 N N . VAL A 1 208 ? -19.276 -11.671 7.329 1.00 96.25 208 VAL A N 1
ATOM 1469 C CA . VAL A 1 208 ? -20.487 -12.034 8.086 1.00 96.25 208 VAL A CA 1
ATOM 1470 C C . VAL A 1 208 ? -20.235 -12.158 9.593 1.00 96.25 208 VAL A C 1
ATOM 1472 O O . VAL A 1 208 ? -21.182 -12.151 10.382 1.00 96.25 208 VAL A O 1
ATOM 1475 N N . SER A 1 209 ? -18.985 -12.356 10.001 1.00 95.69 209 SER A N 1
ATOM 1476 C CA . SER A 1 209 ? -18.605 -12.509 11.398 1.00 95.69 209 SER A CA 1
ATOM 1477 C C . SER A 1 209 ? -18.744 -11.200 12.177 1.00 95.69 209 SER A C 1
ATOM 1479 O O . SER A 1 209 ? -19.153 -11.265 13.339 1.00 95.69 209 SER A O 1
ATOM 1481 N N . ASP A 1 210 ? -18.563 -10.047 11.531 1.00 95.88 210 ASP A N 1
ATOM 1482 C CA . ASP A 1 210 ? -18.787 -8.710 12.095 1.00 95.88 210 ASP A CA 1
ATOM 1483 C C . ASP A 1 210 ? -20.249 -8.490 12.452 1.00 95.88 210 ASP A C 1
ATOM 1485 O O . ASP A 1 210 ? -20.603 -8.269 13.615 1.00 95.88 210 ASP A O 1
ATOM 1489 N N . ALA A 1 211 ? -21.133 -8.711 11.479 1.00 95.19 211 ALA A N 1
ATOM 1490 C CA . ALA A 1 211 ? -22.572 -8.695 11.682 1.00 95.19 211 ALA A CA 1
ATOM 1491 C C . ALA A 1 211 ? -23.010 -9.638 12.817 1.00 95.19 211 ALA A C 1
ATOM 1493 O O . ALA A 1 211 ? -23.882 -9.300 13.622 1.00 95.19 211 ALA A O 1
ATOM 1494 N N . VAL A 1 212 ? -22.417 -10.835 12.910 1.00 94.38 212 VAL A N 1
ATOM 1495 C CA . VAL A 1 212 ? -22.707 -11.787 13.995 1.00 94.38 212 VAL A CA 1
ATOM 1496 C C . VAL A 1 212 ? -22.210 -11.265 15.344 1.00 94.38 212 VAL A C 1
ATOM 1498 O O . VAL A 1 212 ? -22.944 -11.385 16.329 1.00 94.38 212 VAL A O 1
ATOM 1501 N N . ALA A 1 213 ? -21.010 -10.685 15.405 1.00 93.12 213 ALA A N 1
ATOM 1502 C CA . ALA A 1 213 ? -20.448 -10.095 16.616 1.00 93.12 213 ALA A CA 1
ATOM 1503 C C . ALA A 1 213 ? -21.316 -8.934 17.120 1.00 93.12 213 ALA A C 1
ATOM 1505 O O . ALA A 1 213 ? -21.698 -8.907 18.295 1.00 93.12 213 ALA A O 1
ATOM 1506 N N . LEU A 1 214 ? -21.732 -8.041 16.221 1.00 92.88 214 LEU A N 1
ATOM 1507 C CA . LEU A 1 214 ? -22.575 -6.898 16.548 1.00 92.88 214 LEU A CA 1
ATOM 1508 C C . LEU A 1 214 ? -23.986 -7.327 16.981 1.00 92.88 214 LEU A C 1
ATOM 1510 O O . LEU A 1 214 ? -24.497 -6.860 18.000 1.00 92.88 214 LEU A O 1
ATOM 1514 N N . LEU A 1 215 ? -24.604 -8.300 16.301 1.00 94.12 215 LEU A N 1
ATOM 1515 C CA . LEU A 1 215 ? -25.887 -8.877 16.731 1.00 94.12 215 LEU A CA 1
ATOM 1516 C C . LEU A 1 215 ? -25.789 -9.565 18.100 1.00 94.12 215 LEU A C 1
ATOM 1518 O O . LEU A 1 215 ? -26.709 -9.450 18.919 1.00 94.12 215 LEU A O 1
ATOM 1522 N N . ALA A 1 216 ? -24.693 -10.280 18.366 1.00 92.25 216 ALA A N 1
ATOM 1523 C CA . ALA A 1 216 ? -24.449 -10.890 19.668 1.00 92.25 216 ALA A CA 1
ATOM 1524 C C . ALA A 1 216 ? -24.328 -9.819 20.762 1.00 92.25 216 ALA A C 1
ATOM 1526 O O . ALA A 1 216 ? -24.912 -9.977 21.838 1.00 92.25 216 ALA A O 1
ATOM 1527 N N . TRP A 1 217 ? -23.655 -8.706 20.480 1.00 89.75 217 TRP A N 1
ATOM 1528 C CA . TRP A 1 217 ? -23.567 -7.574 21.396 1.00 89.75 217 TRP A CA 1
ATOM 1529 C C . TRP A 1 217 ? -24.941 -6.937 21.674 1.00 89.75 217 TRP A C 1
ATOM 1531 O O . TRP A 1 217 ? -25.319 -6.777 22.838 1.00 89.75 217 TRP A O 1
ATOM 1541 N N . LEU A 1 218 ? -25.728 -6.667 20.624 1.00 90.75 218 LEU A N 1
ATOM 1542 C CA . LEU A 1 218 ? -27.044 -6.016 20.712 1.00 90.75 218 LEU A CA 1
ATOM 1543 C C . LEU A 1 218 ? -28.074 -6.833 21.505 1.00 90.75 218 LEU A C 1
ATOM 1545 O O . LEU A 1 218 ? -28.832 -6.284 22.309 1.00 90.75 218 LEU A O 1
ATOM 1549 N N . PHE A 1 219 ? -28.132 -8.150 21.279 1.00 90.19 219 PHE A N 1
ATOM 1550 C CA . PHE A 1 219 ? -29.190 -9.004 21.838 1.00 90.19 219 PHE A CA 1
ATOM 1551 C C . PHE A 1 219 ? -28.753 -9.873 23.013 1.00 90.19 219 PHE A C 1
ATOM 1553 O O . PHE A 1 219 ? -29.610 -10.382 23.743 1.00 90.19 219 PHE A O 1
ATOM 1560 N N . THR A 1 220 ? -27.448 -10.025 23.242 1.00 86.06 220 THR A N 1
ATOM 1561 C CA . THR A 1 220 ? -26.912 -10.729 24.414 1.00 86.06 220 THR A CA 1
ATOM 1562 C C . THR A 1 220 ? -25.848 -9.904 25.151 1.00 86.06 220 THR A C 1
ATOM 1564 O O . THR A 1 220 ? -24.686 -10.315 25.243 1.00 86.06 220 THR A O 1
ATOM 1567 N N . PRO A 1 221 ? -26.223 -8.745 25.738 1.00 65.44 221 PRO A N 1
ATOM 1568 C CA . PRO A 1 221 ? -25.270 -7.890 26.436 1.00 65.44 221 PRO A CA 1
ATOM 1569 C C . PRO A 1 221 ? -24.596 -8.647 27.591 1.00 65.44 221 PRO A C 1
ATOM 1571 O O . PRO A 1 221 ? -25.267 -9.136 28.503 1.00 65.44 221 PRO A O 1
ATOM 1574 N N . GLY A 1 222 ? -23.263 -8.747 27.557 1.00 62.50 222 GLY A N 1
ATOM 1575 C CA . GLY A 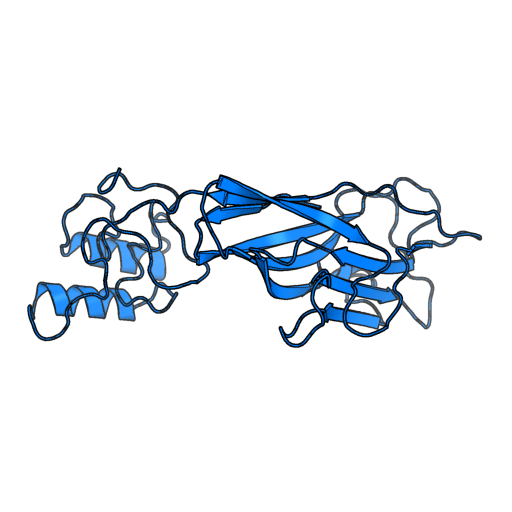1 222 ? -22.443 -9.368 28.607 1.00 62.50 222 GLY A CA 1
ATOM 1576 C C . GLY A 1 222 ? -21.848 -10.744 28.282 1.00 62.50 222 GLY A C 1
ATOM 1577 O O . GLY A 1 222 ? -21.000 -11.207 29.043 1.00 62.50 222 GLY A O 1
ATOM 1578 N N . THR A 1 223 ? -22.228 -11.387 27.173 1.00 68.12 223 THR A N 1
ATOM 1579 C CA . THR A 1 223 ? -21.587 -12.638 26.707 1.00 68.12 223 THR A CA 1
ATOM 1580 C C . THR A 1 223 ? -20.599 -12.435 25.562 1.00 68.12 223 THR A C 1
ATOM 1582 O O . THR A 1 223 ? -19.706 -13.259 25.395 1.00 68.12 223 THR A O 1
ATOM 1585 N N . ALA A 1 224 ? -20.733 -11.338 24.816 1.00 68.62 224 ALA A N 1
ATOM 1586 C CA . ALA A 1 224 ? -19.827 -10.936 23.744 1.00 68.62 224 ALA A CA 1
ATOM 1587 C C . ALA A 1 224 ? -19.710 -9.399 23.739 1.00 68.62 224 ALA A C 1
ATOM 1589 O O . ALA A 1 224 ? -20.454 -8.733 23.022 1.00 68.62 224 ALA A O 1
ATOM 1590 N N . PRO A 1 225 ? -18.885 -8.798 24.619 1.00 79.31 225 PRO A N 1
ATOM 1591 C CA . PRO A 1 225 ? -18.525 -7.395 24.448 1.00 79.31 225 PRO A CA 1
ATOM 1592 C C . PRO A 1 225 ? -17.787 -7.229 23.113 1.00 79.31 225 PRO A C 1
ATOM 1594 O O . PRO A 1 225 ? -17.009 -8.110 22.748 1.00 79.31 225 PRO A O 1
ATOM 1597 N N . LEU A 1 226 ? -18.013 -6.112 22.417 1.00 85.50 226 LEU A N 1
ATOM 1598 C CA . LEU A 1 226 ? -17.160 -5.748 21.288 1.00 85.50 226 LEU A CA 1
ATOM 1599 C C . LEU A 1 226 ? -15.715 -5.565 21.787 1.00 85.50 226 LEU A C 1
ATOM 1601 O O . LEU A 1 226 ? -15.522 -5.121 22.932 1.00 85.50 226 LEU A O 1
ATOM 1605 N N . PRO A 1 227 ? -14.708 -5.897 20.964 1.00 88.06 227 PRO A N 1
ATOM 1606 C CA . PRO A 1 227 ? -13.327 -5.534 21.232 1.00 88.06 227 PRO A CA 1
ATOM 1607 C C . PRO A 1 227 ? -13.193 -4.026 21.489 1.00 88.06 227 PRO A C 1
ATOM 1609 O O . PRO A 1 227 ? -13.970 -3.221 20.963 1.00 88.06 227 PRO A O 1
ATOM 1612 N N . PRO A 1 228 ? -12.241 -3.600 22.334 1.00 82.06 228 PRO A N 1
ATOM 1613 C CA . PRO A 1 228 ? -11.960 -2.186 22.472 1.00 82.06 228 PRO A CA 1
ATOM 1614 C C . PRO A 1 228 ? -11.467 -1.595 21.134 1.00 82.06 228 PRO A C 1
ATOM 1616 O O . PRO A 1 228 ? -10.867 -2.306 20.334 1.00 82.06 228 PRO A O 1
ATOM 1619 N N . PRO A 1 229 ? -11.678 -0.294 20.912 1.00 78.31 229 PRO A N 1
ATOM 1620 C CA . PRO A 1 229 ? -12.528 0.590 21.698 1.00 78.31 229 PRO A CA 1
ATOM 1621 C C . PRO A 1 229 ? -14.010 0.462 21.279 1.00 78.31 229 PRO A C 1
ATOM 1623 O O . PRO A 1 229 ? -14.387 0.732 20.150 1.00 78.31 229 PRO A O 1
ATOM 1626 N N . SER A 1 230 ? -14.897 0.122 22.222 1.00 78.44 230 SER A N 1
ATOM 1627 C CA . SER A 1 230 ? -16.361 0.105 22.006 1.00 78.44 230 SER A CA 1
ATOM 1628 C C . SER A 1 230 ? -17.016 1.490 22.198 1.00 78.44 230 SER A C 1
ATOM 1630 O O . SER A 1 230 ? -18.198 1.604 22.514 1.00 78.44 230 SER A O 1
ATOM 1632 N N . ALA A 1 231 ? -16.200 2.536 22.163 1.00 86.44 231 ALA A N 1
ATOM 1633 C CA . ALA A 1 231 ? -16.519 3.958 22.244 1.00 86.44 231 ALA A CA 1
ATOM 1634 C C . ALA A 1 231 ? -15.504 4.676 21.345 1.00 86.44 231 ALA A C 1
ATOM 1636 O O . ALA A 1 231 ? -14.577 4.024 20.877 1.00 86.44 231 ALA A O 1
ATOM 1637 N N . CYS A 1 232 ? -15.622 5.993 21.161 1.00 92.06 232 CYS A N 1
ATOM 1638 C CA . CYS A 1 232 ? -14.656 6.738 20.352 1.00 92.06 232 CYS A CA 1
ATOM 1639 C C . CYS A 1 232 ? -13.206 6.445 20.763 1.00 92.06 232 CYS A C 1
ATOM 1641 O O . CYS A 1 232 ? -12.792 6.756 21.886 1.00 92.06 232 CYS A O 1
ATOM 1643 N N . GLY A 1 233 ? -12.449 5.850 19.849 1.00 89.00 233 GLY A N 1
ATOM 1644 C CA . GLY A 1 233 ? -11.056 5.482 20.042 1.00 89.00 233 GLY A CA 1
ATOM 1645 C C . GLY A 1 233 ? -10.408 5.039 18.737 1.00 89.00 233 GLY A C 1
ATOM 1646 O O . GLY A 1 233 ? -11.050 5.024 17.696 1.00 89.00 233 GLY A O 1
ATOM 1647 N N . ILE A 1 234 ? -9.122 4.722 18.815 1.00 87.12 234 ILE A N 1
ATOM 1648 C CA . ILE A 1 234 ? -8.322 4.271 17.673 1.00 87.12 234 ILE A CA 1
ATOM 1649 C C . ILE A 1 234 ? -8.360 2.747 17.578 1.00 87.12 234 ILE A C 1
ATOM 1651 O O . ILE A 1 234 ? -8.485 2.086 18.617 1.00 87.12 234 ILE A O 1
ATOM 1655 N N . ASP A 1 235 ? -8.196 2.210 16.374 1.00 86.31 235 ASP A N 1
ATOM 1656 C CA . ASP A 1 235 ? -7.993 0.777 16.180 1.00 86.31 235 ASP A CA 1
ATOM 1657 C C . ASP A 1 235 ? -6.738 0.328 16.966 1.00 86.31 235 ASP A C 1
ATOM 1659 O O . ASP A 1 235 ? -5.668 0.935 16.831 1.00 86.31 235 ASP A O 1
ATOM 1663 N N . PRO A 1 236 ? -6.858 -0.641 17.897 1.00 80.25 236 PRO A N 1
ATOM 1664 C CA . PRO A 1 236 ? -5.723 -1.163 18.639 1.00 80.25 236 PRO A CA 1
ATOM 1665 C C . PRO A 1 236 ? -4.935 -2.216 17.855 1.00 80.25 236 PRO A C 1
ATOM 1667 O O . PRO A 1 236 ? -3.835 -2.570 18.297 1.00 80.25 236 PRO A O 1
ATOM 1670 N N . THR A 1 237 ? -5.502 -2.758 16.778 1.00 81.12 237 THR A N 1
ATOM 1671 C CA . THR A 1 237 ? -4.834 -3.708 15.898 1.00 81.12 237 THR A CA 1
ATOM 1672 C C . THR A 1 237 ? -4.279 -2.996 14.670 1.00 81.12 237 THR A C 1
ATOM 1674 O O . THR A 1 237 ? -4.210 -1.773 14.622 1.00 81.12 237 THR A O 1
ATOM 1677 N N . THR A 1 238 ? -3.619 -3.745 13.798 1.00 75.94 238 THR A N 1
ATOM 1678 C CA . THR A 1 238 ? -2.920 -3.185 12.644 1.00 75.94 238 THR A CA 1
ATOM 1679 C C . THR A 1 238 ? -3.302 -4.020 11.449 1.00 75.94 238 THR A C 1
ATOM 1681 O O . THR A 1 238 ? -2.979 -5.212 11.419 1.00 75.94 238 THR A O 1
ATOM 1684 N N . ASP A 1 239 ? -3.966 -3.401 10.483 1.00 81.94 239 ASP A N 1
ATOM 1685 C CA . ASP A 1 239 ? -4.382 -4.044 9.247 1.00 81.94 239 ASP A CA 1
ATOM 1686 C C . ASP A 1 239 ? -4.568 -3.020 8.106 1.00 81.94 239 ASP A C 1
ATOM 1688 O O . ASP A 1 239 ? -3.957 -1.950 8.095 1.00 81.94 239 ASP A O 1
ATOM 1692 N N . ALA A 1 240 ? -5.277 -3.415 7.050 1.00 81.06 240 ALA A N 1
ATOM 1693 C CA . ALA A 1 240 ? -5.453 -2.610 5.842 1.00 81.06 240 ALA A CA 1
ATOM 1694 C C . ALA A 1 240 ? -6.762 -1.800 5.830 1.00 81.06 240 ALA A C 1
ATOM 1696 O O . ALA A 1 240 ? -7.014 -1.086 4.856 1.00 81.06 240 ALA A O 1
ATOM 1697 N N . LEU A 1 241 ? -7.613 -1.960 6.842 1.00 87.19 241 LEU A N 1
ATOM 1698 C CA . LEU A 1 241 ? -8.806 -1.158 7.045 1.00 87.19 241 LEU A CA 1
ATOM 1699 C C . LEU A 1 241 ? -8.404 0.189 7.662 1.00 87.19 241 LEU A C 1
ATOM 1701 O O . LEU A 1 241 ? -7.354 0.337 8.291 1.00 87.19 241 LEU A O 1
ATOM 1705 N N . ASP A 1 242 ? -9.187 1.216 7.341 1.00 85.56 242 ASP A N 1
ATOM 1706 C CA . ASP A 1 242 ? -8.995 2.549 7.884 1.00 85.56 242 ASP A CA 1
ATOM 1707 C C . ASP A 1 242 ? -10.317 3.317 7.978 1.00 85.56 242 ASP A C 1
ATOM 1709 O O . ASP A 1 242 ? -11.387 2.889 7.518 1.00 85.56 242 ASP A O 1
ATOM 1713 N N . CYS A 1 243 ? -10.232 4.510 8.563 1.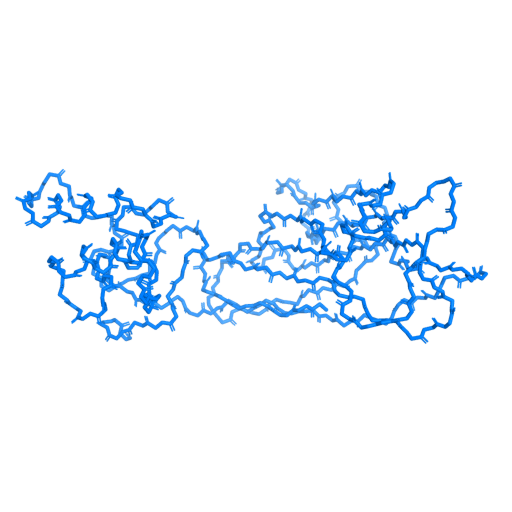00 88.50 243 CYS A N 1
ATOM 1714 C CA . CYS A 1 243 ? -11.328 5.462 8.568 1.00 88.50 243 CYS A CA 1
ATOM 1715 C C . CYS A 1 243 ? -10.988 6.701 7.751 1.00 88.50 243 CYS A C 1
ATOM 1717 O O . CYS A 1 243 ? -10.110 7.486 8.105 1.00 88.50 243 CYS A O 1
ATOM 1719 N N . ALA A 1 244 ? -11.743 6.907 6.670 1.00 86.12 244 ALA A N 1
ATOM 1720 C CA . ALA A 1 244 ? -11.633 8.075 5.802 1.00 86.12 244 ALA A CA 1
ATOM 1721 C C . ALA A 1 244 ? -12.391 9.291 6.361 1.00 86.12 244 ALA A C 1
ATOM 1723 O O . ALA A 1 244 ? -11.990 10.436 6.135 1.00 86.12 244 ALA A O 1
ATOM 1724 N N . ALA A 1 245 ? -13.481 9.055 7.099 1.00 84.94 245 ALA A N 1
ATOM 1725 C CA . ALA A 1 245 ? -14.204 10.046 7.897 1.00 84.94 245 ALA A CA 1
ATOM 1726 C C . ALA A 1 245 ? -14.892 9.375 9.100 1.00 84.94 245 ALA A C 1
ATOM 1728 O O . ALA A 1 245 ? -15.299 8.223 9.012 1.00 84.94 245 ALA A O 1
ATOM 1729 N N . SER A 1 246 ? -15.041 10.115 10.197 1.00 88.19 246 SER A N 1
ATOM 1730 C CA . SER A 1 246 ? -15.824 9.724 11.371 1.00 88.19 246 SER A CA 1
ATOM 1731 C C . SER A 1 246 ? -16.572 10.955 11.874 1.00 88.19 246 SER A C 1
ATOM 1733 O O . SER A 1 246 ? -15.967 11.947 12.291 1.00 88.19 246 SER A O 1
ATOM 1735 N N . VAL A 1 247 ? -17.895 10.951 11.735 1.00 89.19 247 VAL A N 1
ATOM 1736 C CA . VAL A 1 247 ? -18.780 12.030 12.187 1.00 89.19 247 VAL A CA 1
ATOM 1737 C C . VAL A 1 247 ? -19.150 11.826 13.651 1.00 89.19 247 VAL A C 1
ATOM 1739 O O . VAL A 1 247 ? -19.282 12.810 14.389 1.00 89.19 247 VAL A O 1
ATOM 1742 N N . SER A 1 248 ? -19.306 10.573 14.080 1.00 90.00 248 SER A N 1
ATOM 1743 C CA . SER A 1 248 ? -19.663 10.241 15.455 1.00 90.00 248 SER A CA 1
ATOM 1744 C C . SER A 1 248 ? -18.507 10.471 16.437 1.00 90.00 248 SER A C 1
ATOM 1746 O O . SER A 1 248 ? -18.753 10.788 17.608 1.00 90.00 248 SER A O 1
ATOM 1748 N N . CYS A 1 249 ? -17.258 10.423 15.958 1.00 88.50 249 CYS A N 1
ATOM 1749 C CA . CYS A 1 249 ? -16.051 10.614 16.761 1.00 88.50 249 CYS A CA 1
ATOM 1750 C C . CYS A 1 249 ? -15.068 11.636 16.133 1.00 88.50 249 CYS A C 1
ATOM 1752 O O . CYS A 1 249 ? -14.099 11.239 15.487 1.00 88.50 249 CYS A O 1
ATOM 1754 N N . PRO A 1 250 ? -15.302 12.952 16.334 1.00 76.69 250 PRO A N 1
ATOM 1755 C CA . PRO A 1 250 ? -14.471 14.034 15.792 1.00 76.69 250 PRO A CA 1
ATOM 1756 C C . PRO A 1 250 ? -13.161 14.294 16.553 1.00 76.69 250 PRO A C 1
ATOM 1758 O O . PRO A 1 250 ? -13.044 13.888 17.735 1.00 76.69 250 PRO A O 1
#

Solvent-accessible surface area (backbone atoms only — not comparable to full-atom values): 13352 Å² total; per-residue (Å²): 60,44,63,32,72,45,27,42,35,22,53,44,61,34,42,40,58,46,68,45,84,49,91,50,26,33,39,33,37,28,39,23,39,29,35,61,64,73,48,52,46,80,77,46,74,48,80,11,73,42,41,47,30,54,38,91,70,30,52,38,74,37,74,48,79,44,79,29,73,87,87,82,67,67,92,92,45,31,32,26,39,37,42,40,37,37,33,47,90,89,56,97,44,59,48,68,63,47,67,73,38,31,49,34,36,38,33,30,33,31,46,61,63,55,78,41,73,47,61,35,39,80,33,52,60,46,44,66,79,84,63,80,42,57,56,37,50,35,38,78,50,97,66,61,57,77,74,88,82,58,59,21,40,42,37,26,33,69,59,61,30,31,35,44,36,26,19,67,47,78,68,62,83,50,73,64,15,42,50,43,37,51,26,37,62,74,65,76,41,73,83,55,49,22,44,50,13,33,24,23,64,72,78,72,57,70,51,73,63,17,41,50,42,47,50,40,30,75,77,39,76,82,82,38,73,60,55,76,37,69,44,70,30,48,78,82,64,68,36,74,57,52,55,85,47,46,76,59,24,119

Sequence (250 aa):
MTDATGPSGSIGSVEVLLTHVSPANVVGWSLGVCHDPIPLDIEGATSGATTQTVFAGGPPDFELITIVFDGTEPPGTSPGVNHGVVFSFLGLVTLPPGTDYELLVIDYAFAGPAGTVTELTICDDTTSGGVPISTVISCTCAVSPAPITFPGTITIADPMPFMRGDCNDDGLLDLSDVVTDLAYAFAGGTVPSCLDACDANDDGRIDVSDAVALLAWLFTPGTAPLPPPSACGIDPTTDALDCAASVSCP

Mean predicted aligned error: 8.94 Å